Protein AF-A0A932LGJ2-F1 (afdb_monomer_lite)

Radius of gyration: 26.8 Å; chains: 1; bounding box: 53×52×98 Å

pLDDT: mean 80.76, std 17.61, range [35.34, 97.19]

Structure (mmCIF, N/CA/C/O backbone):
data_AF-A0A932LGJ2-F1
#
_entry.id   AF-A0A932LGJ2-F1
#
loop_
_atom_site.group_PDB
_atom_site.id
_atom_site.type_symbol
_atom_site.label_atom_id
_atom_site.label_alt_id
_atom_site.label_comp_id
_atom_site.label_asym_id
_atom_site.label_entity_id
_atom_site.label_seq_id
_atom_site.pdbx_PDB_ins_code
_atom_site.Cartn_x
_atom_site.Cartn_y
_atom_site.Cartn_z
_atom_site.occupancy
_atom_site.B_iso_or_equiv
_atom_site.auth_seq_id
_atom_site.auth_comp_id
_atom_site.auth_asym_id
_atom_site.auth_atom_id
_atom_site.pdbx_PDB_model_num
ATOM 1 N N . MET A 1 1 ? 28.926 -18.198 51.486 1.00 45.59 1 MET A N 1
ATOM 2 C CA . MET A 1 1 ? 27.895 -19.247 51.284 1.00 45.59 1 MET A CA 1
ATOM 3 C C . MET A 1 1 ? 26.501 -18.627 51.402 1.00 45.59 1 MET A C 1
ATOM 5 O O . MET A 1 1 ? 25.913 -18.631 52.477 1.00 45.59 1 MET A O 1
ATOM 9 N N . GLY A 1 2 ? 25.990 -18.012 50.330 1.00 57.12 2 GLY A N 1
ATOM 10 C CA . GLY A 1 2 ? 24.674 -17.362 50.348 1.00 57.12 2 GLY A CA 1
ATOM 11 C C . GLY A 1 2 ? 23.549 -18.393 50.266 1.00 57.12 2 GLY A C 1
ATOM 12 O O . GLY A 1 2 ? 23.437 -19.104 49.267 1.00 57.12 2 GLY A O 1
ATOM 13 N N . ARG A 1 3 ? 22.725 -18.498 51.314 1.00 54.62 3 ARG A N 1
ATOM 14 C CA . ARG A 1 3 ? 21.550 -19.381 51.338 1.00 54.62 3 ARG A CA 1
ATOM 15 C C . ARG A 1 3 ? 20.561 -18.923 50.263 1.00 54.62 3 ARG A C 1
ATOM 17 O O . ARG A 1 3 ? 19.918 -17.888 50.410 1.00 54.62 3 ARG A O 1
ATOM 24 N N . LYS A 1 4 ? 20.433 -19.698 49.181 1.00 64.50 4 LYS A N 1
ATOM 25 C CA . LYS A 1 4 ? 19.377 -19.514 48.178 1.00 64.50 4 LYS A CA 1
ATOM 26 C C . LYS A 1 4 ? 18.032 -19.758 48.862 1.00 64.50 4 LYS A C 1
ATOM 28 O O . LYS A 1 4 ? 17.659 -20.901 49.113 1.00 64.50 4 LYS A O 1
ATOM 33 N N . SER A 1 5 ? 17.341 -18.671 49.195 1.00 63.19 5 SER A N 1
ATOM 34 C CA . SER A 1 5 ? 15.968 -18.687 49.691 1.00 63.19 5 SER A CA 1
ATOM 35 C C . SER A 1 5 ? 15.092 -19.424 48.678 1.00 63.19 5 SER A C 1
ATOM 37 O O . SER A 1 5 ? 14.834 -18.933 47.576 1.00 63.19 5 SER A O 1
ATOM 39 N N . ARG A 1 6 ? 14.690 -20.652 49.023 1.00 80.38 6 ARG A N 1
ATOM 40 C CA . ARG A 1 6 ? 13.674 -21.398 48.283 1.00 80.38 6 ARG A CA 1
ATOM 41 C C . ARG A 1 6 ? 12.348 -20.696 48.534 1.00 80.38 6 ARG A C 1
ATOM 43 O O . ARG A 1 6 ? 11.688 -20.945 49.537 1.00 80.38 6 ARG A O 1
ATOM 50 N N . LEU A 1 7 ? 11.992 -19.797 47.623 1.00 78.75 7 LEU A N 1
ATOM 51 C CA . LEU A 1 7 ? 10.662 -19.207 47.587 1.00 78.75 7 LEU A CA 1
ATOM 52 C C . LEU A 1 7 ? 9.630 -20.338 47.534 1.00 78.75 7 LEU A C 1
ATOM 54 O O . LEU A 1 7 ? 9.739 -21.262 46.723 1.00 78.75 7 LEU A O 1
ATOM 58 N N . SER A 1 8 ? 8.632 -20.256 48.408 1.00 84.12 8 SER A N 1
ATOM 59 C CA . SER A 1 8 ? 7.489 -21.168 48.400 1.00 84.12 8 SER A CA 1
ATOM 60 C C . SER A 1 8 ? 6.780 -21.108 47.039 1.00 84.12 8 SER A C 1
ATOM 62 O O . SER A 1 8 ? 6.760 -20.059 46.385 1.00 84.12 8 SER A O 1
ATOM 64 N N . LYS A 1 9 ? 6.155 -22.217 46.613 1.00 89.00 9 LYS A N 1
ATOM 65 C CA . LYS A 1 9 ? 5.354 -22.280 45.373 1.00 89.00 9 LYS A CA 1
ATOM 66 C C . LYS A 1 9 ? 4.344 -21.128 45.282 1.00 89.00 9 LYS A C 1
ATOM 68 O O . LYS A 1 9 ? 4.155 -20.564 44.206 1.00 89.00 9 LYS A O 1
ATOM 73 N N . ASP A 1 10 ? 3.771 -20.721 46.411 1.00 90.19 10 ASP A N 1
ATOM 74 C CA . ASP A 1 10 ? 2.824 -19.607 46.479 1.00 90.19 10 ASP A CA 1
ATOM 75 C C . ASP A 1 10 ? 3.476 -18.238 46.255 1.00 90.19 10 ASP A C 1
ATOM 77 O O . ASP A 1 10 ? 2.898 -17.363 45.607 1.00 90.19 10 ASP A O 1
ATOM 81 N N . GLN A 1 11 ? 4.710 -18.047 46.726 1.00 91.69 11 GLN A N 1
ATOM 82 C CA . GLN A 1 11 ? 5.465 -16.820 46.469 1.00 91.69 11 GLN A CA 1
ATOM 83 C C . GLN A 1 11 ? 5.841 -16.715 44.989 1.00 91.69 11 GLN A C 1
ATOM 85 O O . GLN A 1 11 ? 5.692 -15.646 44.401 1.00 91.69 11 GLN A O 1
ATOM 90 N N . LEU A 1 12 ? 6.233 -17.826 44.356 1.00 91.12 12 LEU A N 1
ATOM 91 C CA . LEU A 1 12 ? 6.474 -17.871 42.910 1.00 91.12 12 LEU A CA 1
ATOM 92 C C . LEU A 1 12 ? 5.198 -17.564 42.113 1.00 91.12 12 LEU A C 1
ATOM 94 O O . LEU A 1 12 ? 5.246 -16.792 41.153 1.00 91.12 12 LEU A O 1
ATOM 98 N N . ARG A 1 13 ? 4.044 -18.094 42.541 1.00 88.75 13 ARG A N 1
ATOM 99 C CA . ARG A 1 13 ? 2.743 -17.800 41.921 1.00 88.75 13 ARG A CA 1
ATOM 100 C C . ARG A 1 13 ? 2.379 -16.318 42.043 1.00 88.75 13 ARG A C 1
ATOM 102 O O . ARG A 1 13 ? 1.987 -15.714 41.046 1.00 88.75 13 ARG A O 1
ATOM 109 N N . LYS A 1 14 ? 2.589 -15.706 43.215 1.00 91.94 14 LYS A N 1
ATOM 110 C CA . LYS A 1 14 ? 2.376 -14.263 43.432 1.00 91.94 14 LYS A CA 1
ATOM 111 C C . LYS A 1 14 ? 3.332 -13.396 42.610 1.00 91.94 14 LYS A C 1
ATOM 113 O O . LYS A 1 14 ? 2.898 -12.392 42.054 1.00 91.94 14 LYS A O 1
ATOM 118 N N . VAL A 1 15 ? 4.607 -13.773 42.479 1.00 92.62 15 VAL A N 1
ATOM 119 C CA . VAL A 1 15 ? 5.574 -13.055 41.625 1.00 92.62 15 VAL A CA 1
ATOM 120 C C . VAL A 1 15 ? 5.168 -13.139 40.153 1.00 92.62 15 VAL A C 1
ATOM 122 O O . VAL A 1 15 ? 5.183 -12.120 39.463 1.00 92.62 15 VAL A O 1
ATOM 125 N N . LYS A 1 16 ? 4.737 -14.315 39.678 1.00 92.81 16 LYS A N 1
ATOM 126 C CA . LYS A 1 16 ? 4.220 -14.484 38.313 1.00 92.81 16 LYS A CA 1
ATOM 127 C C . LYS A 1 16 ? 2.980 -13.619 38.076 1.00 92.81 16 LYS A C 1
ATOM 129 O O . LYS A 1 16 ? 2.966 -12.862 37.112 1.00 92.81 16 LYS A O 1
ATOM 134 N N . GLN A 1 17 ? 2.003 -13.649 38.986 1.00 89.00 17 GLN A N 1
ATOM 135 C CA . GLN A 1 17 ? 0.799 -12.814 38.895 1.00 89.00 17 GLN A CA 1
ATOM 136 C C . GLN A 1 17 ? 1.121 -11.317 38.913 1.00 89.00 17 GLN A C 1
ATOM 138 O O . GLN A 1 17 ? 0.580 -10.578 38.100 1.00 89.00 17 GLN A O 1
ATOM 143 N N . ARG A 1 18 ? 2.037 -10.852 39.774 1.00 86.75 18 ARG A N 1
ATOM 144 C CA . ARG A 1 18 ? 2.481 -9.446 39.772 1.00 86.75 18 ARG A CA 1
ATOM 145 C C . ARG A 1 18 ? 3.191 -9.072 38.476 1.00 86.75 18 ARG A C 1
ATOM 147 O O . ARG A 1 18 ? 2.958 -7.987 37.960 1.00 86.75 18 ARG A O 1
ATOM 154 N N . ARG A 1 19 ? 4.023 -9.959 37.922 1.00 85.12 19 ARG A N 1
ATOM 155 C CA . ARG A 1 19 ? 4.705 -9.735 36.637 1.00 85.12 19 ARG A CA 1
ATOM 156 C C . ARG A 1 19 ? 3.714 -9.695 35.471 1.00 85.12 19 ARG A C 1
ATOM 158 O O . ARG A 1 19 ? 3.882 -8.886 34.566 1.00 85.12 19 ARG A O 1
ATOM 165 N N . GLU A 1 20 ? 2.679 -10.531 35.497 1.00 79.56 20 GLU A N 1
ATOM 166 C CA . GLU A 1 20 ? 1.588 -10.520 34.514 1.00 79.56 20 GLU A CA 1
ATOM 167 C C . GLU A 1 20 ? 0.698 -9.279 34.653 1.00 79.56 20 GLU A C 1
ATOM 169 O O . GLU A 1 20 ? 0.376 -8.657 33.645 1.00 79.56 20 GLU A O 1
ATOM 174 N N . LEU A 1 21 ? 0.364 -8.862 35.876 1.00 75.75 21 LEU A N 1
ATOM 175 C CA . LEU A 1 21 ? -0.385 -7.631 36.147 1.00 75.75 21 LEU A CA 1
ATOM 176 C C . LEU A 1 21 ? 0.408 -6.378 35.760 1.00 75.75 21 LEU A C 1
ATOM 178 O O . LEU A 1 21 ? -0.151 -5.491 35.128 1.00 75.75 21 LEU A O 1
ATOM 182 N N . ALA A 1 22 ? 1.714 -6.329 36.035 1.00 77.94 22 ALA A N 1
ATOM 183 C CA . ALA A 1 22 ? 2.588 -5.243 35.586 1.00 77.94 22 ALA A CA 1
ATOM 184 C C . ALA A 1 22 ? 2.708 -5.188 34.051 1.00 77.94 22 ALA A C 1
ATOM 186 O O . ALA A 1 22 ? 2.799 -4.108 33.475 1.00 77.94 22 ALA A O 1
ATOM 187 N N . ARG A 1 23 ? 2.657 -6.345 33.374 1.00 70.94 23 ARG A N 1
ATOM 188 C CA . ARG A 1 23 ? 2.573 -6.421 31.905 1.00 70.94 23 ARG A CA 1
ATOM 189 C C . ARG A 1 23 ? 1.191 -6.030 31.368 1.00 70.94 23 ARG A C 1
ATOM 191 O O . ARG A 1 23 ? 1.114 -5.499 30.265 1.00 70.94 23 ARG A O 1
ATOM 198 N N . ARG A 1 24 ? 0.112 -6.278 32.119 1.00 57.28 24 ARG A N 1
ATOM 199 C CA . ARG A 1 24 ? -1.265 -5.907 31.746 1.00 57.28 24 ARG A CA 1
ATOM 200 C C . ARG A 1 24 ? -1.566 -4.425 31.979 1.00 57.28 24 ARG A C 1
ATOM 202 O O . ARG A 1 24 ? -2.213 -3.826 31.135 1.00 57.28 24 ARG A O 1
ATOM 209 N N . GLY A 1 25 ? -1.054 -3.819 33.051 1.00 51.09 25 GLY A N 1
ATOM 210 C CA . GLY A 1 25 ? -1.351 -2.433 33.439 1.00 51.09 25 GLY A CA 1
ATOM 211 C C . GLY A 1 25 ? -0.841 -1.347 32.483 1.00 51.09 25 GLY A C 1
ATOM 212 O O . GLY A 1 25 ? -1.255 -0.204 32.609 1.00 51.09 25 GLY A O 1
ATOM 213 N N . LYS A 1 26 ? 0.023 -1.688 31.515 1.00 54.12 26 LYS A N 1
ATOM 214 C CA . LYS A 1 26 ? 0.477 -0.777 30.444 1.00 54.12 26 LYS A CA 1
ATOM 215 C C . LYS A 1 26 ? -0.159 -1.038 29.077 1.00 54.12 26 LYS A C 1
ATOM 217 O O . LYS A 1 26 ? 0.147 -0.330 28.127 1.00 54.12 26 LYS A O 1
ATOM 222 N N . ARG A 1 27 ? -1.021 -2.048 28.946 1.00 49.06 27 ARG A N 1
ATOM 223 C CA . ARG A 1 27 ? -1.804 -2.257 27.727 1.00 49.06 27 ARG A CA 1
ATOM 224 C C . ARG A 1 27 ? -3.191 -1.701 27.991 1.00 49.06 27 ARG A C 1
ATOM 226 O O . ARG A 1 27 ? -4.058 -2.432 28.466 1.00 49.06 27 ARG A O 1
ATOM 233 N N . GLU A 1 28 ? -3.384 -0.413 27.702 1.00 46.53 28 GLU A N 1
ATOM 234 C CA . GLU A 1 28 ? -4.732 0.111 27.477 1.00 46.53 28 GLU A CA 1
ATOM 235 C C . GLU A 1 28 ? -5.473 -0.894 26.601 1.00 46.53 28 GLU A C 1
ATOM 237 O O . GLU A 1 28 ? -4.918 -1.403 25.620 1.00 46.53 28 GLU A O 1
ATOM 242 N N . SER A 1 29 ? -6.679 -1.278 27.018 1.00 42.59 29 SER A N 1
ATOM 243 C CA . SER A 1 29 ? -7.407 -2.336 26.340 1.00 42.59 29 SER A CA 1
ATOM 244 C C . SER A 1 29 ? -7.659 -1.885 24.899 1.00 42.59 29 SER A C 1
ATOM 246 O O . SER A 1 29 ? -8.534 -1.063 24.622 1.00 42.59 29 SER A O 1
ATOM 248 N N . LEU A 1 30 ? -6.866 -2.414 23.971 1.00 52.19 30 LEU A N 1
ATOM 249 C CA . LEU A 1 30 ? -7.116 -2.378 22.540 1.00 52.19 30 LEU A CA 1
ATOM 250 C C . LEU A 1 30 ? -8.313 -3.297 22.285 1.00 52.19 30 LEU A C 1
ATOM 252 O O . LEU A 1 30 ? -8.167 -4.368 21.702 1.00 52.19 30 LEU A O 1
ATOM 256 N N . ALA A 1 31 ? -9.499 -2.897 22.748 1.00 47.91 31 ALA A N 1
ATOM 257 C CA . ALA A 1 31 ? -10.755 -3.645 22.655 1.00 47.91 31 ALA A CA 1
ATOM 258 C C . ALA A 1 31 ? -11.179 -3.963 21.203 1.00 47.91 31 ALA A C 1
ATOM 260 O O . ALA A 1 31 ? -12.196 -4.602 20.973 1.00 47.91 31 ALA A O 1
ATOM 261 N N . TYR A 1 32 ? -10.367 -3.562 20.222 1.00 54.16 32 TYR A N 1
ATOM 262 C CA . TYR A 1 32 ? -10.582 -3.730 18.794 1.00 54.16 32 TYR A CA 1
ATOM 263 C C . TYR A 1 32 ? -9.448 -4.506 18.097 1.00 54.16 32 TYR A C 1
ATOM 265 O O . TYR A 1 32 ? -9.242 -4.337 16.902 1.00 54.16 32 TYR A O 1
ATOM 273 N N . ARG A 1 33 ? -8.723 -5.396 18.798 1.00 55.66 33 ARG A N 1
ATOM 274 C CA . ARG A 1 33 ? -7.889 -6.439 18.151 1.00 55.66 33 ARG A CA 1
ATOM 275 C C . ARG A 1 33 ? -8.741 -7.611 17.647 1.00 55.66 33 ARG A C 1
ATOM 277 O O . ARG A 1 33 ? -8.513 -8.761 18.013 1.00 55.66 33 ARG A O 1
ATOM 284 N N . GLY A 1 34 ? -9.778 -7.311 16.876 1.00 58.44 34 GLY A N 1
ATOM 285 C CA . GLY A 1 34 ? -10.705 -8.309 16.358 1.00 58.44 34 GLY A CA 1
ATOM 286 C C . GLY A 1 34 ? -10.525 -8.512 14.861 1.00 58.44 34 GLY A C 1
ATOM 287 O O . GLY A 1 34 ? -10.320 -7.550 14.128 1.00 58.44 34 GLY A O 1
ATOM 288 N N . ASN A 1 35 ? -10.738 -9.744 14.393 1.00 78.69 35 ASN A N 1
ATOM 289 C CA . ASN A 1 35 ? -10.912 -10.069 12.970 1.00 78.69 35 ASN A CA 1
ATOM 290 C C . ASN A 1 35 ? -12.052 -9.273 12.293 1.00 78.69 35 ASN A C 1
ATOM 292 O O . ASN A 1 35 ? -12.216 -9.381 11.084 1.00 78.69 35 ASN A O 1
ATOM 296 N N . LYS A 1 36 ? -12.825 -8.465 13.042 1.00 89.25 36 LYS A N 1
ATOM 297 C CA . LYS A 1 36 ? -13.882 -7.581 12.528 1.00 89.25 36 LYS A CA 1
ATOM 298 C C . LYS A 1 36 ? -13.409 -6.755 11.331 1.00 89.25 36 LYS A C 1
ATOM 300 O O . LYS A 1 36 ? -14.135 -6.661 10.356 1.00 89.25 36 LYS A O 1
ATOM 305 N N . TYR A 1 37 ? -12.208 -6.189 11.403 1.00 91.19 37 TYR A N 1
ATOM 306 C CA . TYR A 1 37 ? -11.687 -5.309 10.354 1.00 91.19 37 TYR A CA 1
ATOM 307 C C . TYR A 1 37 ? -10.869 -6.049 9.290 1.00 91.19 37 TYR A C 1
ATOM 309 O O . TYR A 1 37 ? -10.370 -5.425 8.369 1.00 91.19 37 TYR A O 1
ATOM 317 N N . ARG A 1 38 ? -10.757 -7.381 9.380 1.00 90.44 38 ARG A N 1
ATOM 318 C CA . ARG A 1 38 ? -10.138 -8.243 8.356 1.00 90.44 38 ARG A CA 1
ATOM 319 C C . ARG A 1 38 ? -11.176 -8.818 7.385 1.00 90.44 38 ARG A C 1
ATOM 321 O O . ARG A 1 38 ? -11.020 -9.936 6.909 1.00 90.44 38 ARG A O 1
ATOM 328 N N . ARG A 1 39 ? -12.275 -8.095 7.178 1.00 91.06 39 ARG A N 1
ATOM 329 C CA . ARG A 1 39 ? -13.348 -8.459 6.248 1.00 91.06 39 ARG A CA 1
ATOM 330 C C . ARG A 1 39 ? -13.086 -7.840 4.887 1.00 91.06 39 ARG A C 1
ATOM 332 O O . ARG A 1 39 ? -12.496 -6.763 4.828 1.00 91.06 39 ARG A O 1
ATOM 339 N N . ASP A 1 40 ? -13.609 -8.477 3.846 1.00 88.50 40 ASP A N 1
ATOM 340 C CA . ASP A 1 40 ? -13.437 -8.072 2.447 1.00 88.50 40 ASP A CA 1
ATOM 341 C C . ASP A 1 40 ? -13.800 -6.597 2.209 1.00 88.50 40 ASP A C 1
ATOM 343 O O . ASP A 1 40 ? -13.084 -5.899 1.500 1.00 88.50 40 ASP A O 1
ATOM 347 N N . GLU A 1 41 ? -14.822 -6.085 2.903 1.00 95.19 41 GLU A N 1
ATOM 348 C CA . GLU A 1 41 ? -15.257 -4.678 2.842 1.00 95.19 41 GLU A CA 1
ATOM 349 C C . GLU A 1 41 ? -14.157 -3.660 3.216 1.00 95.19 41 GLU A C 1
ATOM 351 O O . GLU A 1 41 ? -14.132 -2.544 2.703 1.00 95.19 41 GLU A O 1
ATOM 356 N N . TYR A 1 42 ? -13.219 -4.037 4.089 1.00 96.06 42 TYR A N 1
ATOM 357 C CA . TYR A 1 42 ? -12.148 -3.159 4.573 1.00 96.06 42 TYR A CA 1
ATOM 358 C C . TYR A 1 42 ? -10.782 -3.474 3.957 1.00 96.06 42 TYR A C 1
ATOM 360 O O . TYR A 1 42 ? -9.829 -2.720 4.170 1.00 96.06 42 TYR A O 1
ATOM 368 N N . VAL A 1 43 ? -10.670 -4.565 3.190 1.00 94.31 43 VAL A N 1
ATOM 369 C CA . VAL A 1 43 ? -9.416 -4.966 2.538 1.00 94.31 43 VAL A CA 1
ATOM 370 C C . VAL A 1 43 ? -8.856 -3.854 1.645 1.00 94.31 43 VAL A C 1
ATOM 372 O O . VAL A 1 43 ? -7.670 -3.565 1.805 1.00 94.31 43 VAL A O 1
ATOM 375 N N . PRO A 1 44 ? -9.643 -3.155 0.797 1.00 95.81 44 PRO A N 1
ATOM 376 C CA . PRO A 1 44 ? -9.112 -2.069 -0.032 1.00 95.81 44 PRO A CA 1
ATOM 377 C C . PRO A 1 44 ? -8.465 -0.945 0.787 1.00 95.81 44 PRO A C 1
ATOM 379 O O . PRO A 1 44 ? -7.425 -0.411 0.411 1.00 95.81 44 PRO A O 1
ATOM 382 N N . TRP A 1 45 ? -9.035 -0.626 1.950 1.00 97.19 45 TRP A N 1
ATOM 383 C CA . TRP A 1 45 ? -8.567 0.448 2.830 1.00 97.19 45 TRP A CA 1
ATOM 384 C C . TRP A 1 45 ? -7.289 0.080 3.580 1.00 97.19 45 TRP A C 1
ATOM 386 O O . TRP A 1 45 ? -6.373 0.903 3.676 1.00 97.19 45 TRP A O 1
ATOM 396 N N . ILE A 1 46 ? -7.215 -1.160 4.078 1.00 96.44 46 ILE A N 1
ATOM 397 C CA . ILE A 1 46 ? -5.989 -1.722 4.659 1.00 96.44 46 ILE A CA 1
ATOM 398 C C . ILE A 1 46 ? -4.895 -1.735 3.597 1.00 96.44 46 ILE A C 1
ATOM 400 O O . ILE A 1 46 ? -3.820 -1.182 3.817 1.00 96.44 46 ILE A O 1
ATOM 404 N N . PHE A 1 47 ? -5.199 -2.307 2.432 1.00 95.62 47 PHE A N 1
ATOM 405 C CA . PHE A 1 47 ? -4.255 -2.450 1.338 1.00 95.62 47 PHE A CA 1
ATOM 406 C C . PHE A 1 47 ? -3.738 -1.095 0.858 1.00 95.62 47 PHE A C 1
ATOM 408 O O . PHE A 1 47 ? -2.534 -0.936 0.696 1.00 95.62 47 PHE A O 1
ATOM 415 N N . ALA A 1 48 ? -4.600 -0.087 0.705 1.00 95.88 48 ALA A N 1
ATOM 416 C CA . ALA A 1 48 ? -4.177 1.263 0.349 1.00 95.88 48 ALA A CA 1
ATOM 417 C C . ALA A 1 48 ? -3.195 1.848 1.379 1.00 95.88 48 ALA A C 1
ATOM 419 O O . ALA A 1 48 ? -2.128 2.327 0.999 1.00 95.88 48 ALA A O 1
ATOM 420 N N . ALA A 1 49 ? -3.505 1.764 2.676 1.00 97.19 49 ALA A N 1
ATOM 421 C CA . ALA A 1 49 ? -2.614 2.273 3.719 1.00 97.19 49 ALA A CA 1
ATOM 422 C C . ALA A 1 49 ? -1.259 1.547 3.721 1.00 97.19 49 ALA A C 1
ATOM 424 O O . ALA A 1 49 ? -0.211 2.187 3.757 1.00 97.19 49 ALA A O 1
ATOM 425 N N . GLU A 1 50 ? -1.270 0.219 3.630 1.00 97.00 50 GLU A N 1
ATOM 426 C CA . GLU A 1 50 ? -0.057 -0.597 3.578 1.00 97.00 50 GLU A CA 1
ATOM 427 C C . GLU A 1 50 ? 0.774 -0.324 2.310 1.00 97.00 50 GLU A C 1
ATOM 429 O O . GLU A 1 50 ? 1.992 -0.158 2.379 1.00 97.00 50 GLU A O 1
ATOM 434 N N . THR A 1 51 ? 0.123 -0.167 1.158 1.00 95.25 51 THR A N 1
ATOM 435 C CA . THR A 1 51 ? 0.790 0.200 -0.100 1.00 95.25 51 THR A CA 1
ATOM 436 C C . THR A 1 51 ? 1.488 1.555 0.038 1.00 95.25 51 THR A C 1
ATOM 438 O O . THR A 1 51 ? 2.648 1.684 -0.350 1.00 95.25 51 THR A O 1
ATOM 441 N N . GLN A 1 52 ? 0.839 2.533 0.680 1.00 95.25 52 GLN A N 1
ATOM 442 C CA . GLN A 1 52 ? 1.425 3.852 0.923 1.00 95.25 52 GLN A CA 1
ATOM 443 C C . GLN A 1 52 ? 2.613 3.817 1.894 1.00 95.25 52 GLN A C 1
ATOM 445 O O . GLN A 1 52 ? 3.605 4.516 1.682 1.00 95.25 52 GLN A O 1
ATOM 450 N N . VAL A 1 53 ? 2.533 3.003 2.952 1.00 95.94 53 VAL A N 1
ATOM 451 C CA . VAL A 1 53 ? 3.649 2.783 3.888 1.00 95.94 53 VAL A CA 1
ATOM 452 C C . VAL A 1 53 ? 4.863 2.225 3.144 1.00 95.94 53 VAL A C 1
ATOM 454 O O . VAL A 1 53 ? 5.987 2.687 3.353 1.00 95.94 53 VAL A O 1
ATOM 457 N N . ASN A 1 54 ? 4.644 1.251 2.259 1.00 95.31 54 ASN A N 1
ATOM 458 C CA . ASN A 1 54 ? 5.713 0.640 1.480 1.00 95.31 54 ASN A CA 1
ATOM 459 C C . ASN A 1 54 ? 6.333 1.619 0.469 1.00 95.31 54 ASN A C 1
ATOM 461 O O . ASN A 1 54 ? 7.557 1.733 0.410 1.00 95.31 54 ASN A O 1
ATOM 465 N N . GLU A 1 55 ? 5.510 2.364 -0.275 1.00 92.25 55 GLU A N 1
ATOM 466 C CA . GLU A 1 55 ? 5.973 3.415 -1.194 1.00 92.25 55 GLU A CA 1
ATOM 467 C C . GLU A 1 55 ? 6.852 4.434 -0.472 1.00 92.25 55 GLU A C 1
ATOM 469 O O . GLU A 1 55 ? 7.983 4.684 -0.888 1.00 92.25 55 GLU A O 1
ATOM 474 N N . LEU A 1 56 ? 6.387 4.955 0.667 1.00 92.12 56 LEU A N 1
ATOM 475 C CA . LEU A 1 56 ? 7.146 5.939 1.430 1.00 92.12 56 LEU A CA 1
ATOM 476 C C . LEU A 1 56 ? 8.448 5.356 1.992 1.00 92.12 56 LEU A C 1
ATOM 478 O O . LEU A 1 56 ? 9.483 6.026 2.005 1.00 92.12 56 LEU A O 1
ATOM 482 N N . SER A 1 57 ? 8.442 4.089 2.419 1.00 93.31 57 SER A N 1
ATOM 483 C CA . SER A 1 57 ? 9.677 3.416 2.820 1.00 93.31 57 SER A CA 1
ATOM 484 C C . SER A 1 57 ? 10.680 3.321 1.671 1.00 93.31 57 SER A C 1
ATOM 486 O O . SER A 1 57 ? 11.877 3.323 1.947 1.00 93.31 57 SER A O 1
ATOM 488 N N . ARG A 1 58 ? 10.241 3.185 0.418 1.00 90.25 58 ARG A N 1
ATOM 489 C CA . ARG A 1 58 ? 11.145 3.119 -0.739 1.00 90.25 58 ARG A CA 1
ATOM 490 C C . ARG A 1 58 ? 11.649 4.503 -1.126 1.00 90.25 58 ARG A C 1
ATOM 492 O O . ARG A 1 58 ? 12.855 4.664 -1.261 1.00 90.25 58 ARG A O 1
ATOM 499 N N . LEU A 1 59 ? 10.754 5.489 -1.183 1.00 86.00 59 LEU A N 1
ATOM 500 C CA . LEU A 1 59 ? 11.088 6.891 -1.459 1.00 86.00 59 LEU A CA 1
ATOM 501 C C . LEU A 1 59 ? 12.102 7.456 -0.457 1.00 86.00 59 LEU A C 1
ATOM 503 O O . LEU A 1 59 ? 12.984 8.221 -0.815 1.00 86.00 59 LEU A O 1
ATOM 507 N N . THR A 1 60 ? 12.028 7.036 0.806 1.00 88.06 60 THR A N 1
ATOM 508 C CA . THR A 1 60 ? 12.996 7.429 1.846 1.00 88.06 60 THR A CA 1
ATOM 509 C C . THR A 1 60 ? 14.277 6.588 1.843 1.00 88.06 60 THR A C 1
ATOM 511 O O . THR A 1 60 ? 14.985 6.553 2.850 1.00 88.06 60 THR A O 1
ATOM 514 N N . GLY A 1 61 ? 14.569 5.844 0.771 1.00 89.19 61 GLY A N 1
ATOM 515 C CA . GLY A 1 61 ? 15.762 4.998 0.678 1.00 89.19 61 GLY A CA 1
ATOM 516 C C . GLY A 1 61 ? 15.832 3.941 1.784 1.00 89.19 61 GLY A C 1
ATOM 517 O O . GLY A 1 61 ? 16.901 3.673 2.327 1.00 89.19 61 GLY A O 1
ATOM 518 N N . ARG A 1 62 ? 14.684 3.380 2.190 1.00 92.12 62 ARG A N 1
ATOM 519 C CA . ARG A 1 62 ? 14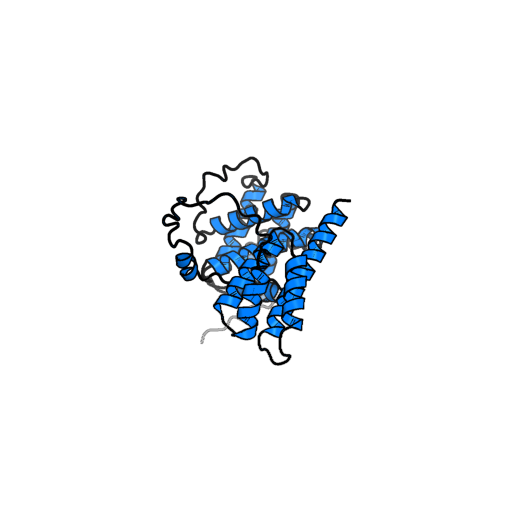.561 2.431 3.313 1.00 92.12 62 ARG A CA 1
ATOM 520 C C . ARG A 1 62 ? 15.068 2.997 4.652 1.00 92.12 62 ARG A C 1
ATOM 522 O O . ARG A 1 62 ? 15.566 2.251 5.498 1.00 92.12 62 ARG A O 1
ATOM 529 N N . ARG A 1 63 ? 14.870 4.296 4.903 1.00 92.19 63 ARG A N 1
ATOM 530 C CA . ARG A 1 63 ? 15.133 4.922 6.216 1.00 92.19 63 ARG A CA 1
ATOM 531 C C . ARG A 1 63 ? 13.941 4.874 7.177 1.00 92.19 63 ARG A C 1
ATOM 533 O O . ARG A 1 63 ? 14.138 4.935 8.385 1.00 92.19 63 ARG A O 1
ATOM 540 N N . LEU A 1 64 ? 12.717 4.711 6.670 1.00 93.31 64 LEU A N 1
ATOM 541 C CA . LEU A 1 64 ? 11.507 4.605 7.497 1.00 93.31 64 LEU A CA 1
ATOM 542 C C . LEU A 1 64 ? 11.556 3.363 8.405 1.00 93.31 64 LEU A C 1
ATOM 544 O O . LEU A 1 64 ? 11.699 2.266 7.889 1.00 93.31 64 LEU A O 1
ATOM 548 N N . THR A 1 65 ? 11.415 3.478 9.726 1.00 95.38 65 THR A N 1
ATOM 549 C CA . THR A 1 65 ? 11.434 2.305 10.634 1.00 95.38 65 THR A CA 1
ATOM 550 C C . THR A 1 65 ? 10.029 1.845 11.034 1.00 95.38 65 THR A C 1
ATOM 552 O O . THR A 1 65 ? 9.070 2.618 10.971 1.00 95.38 65 THR A O 1
ATOM 555 N N . ASP A 1 66 ? 9.900 0.615 11.547 1.00 95.62 66 ASP A N 1
ATOM 556 C CA . ASP A 1 66 ? 8.648 0.111 12.133 1.00 95.62 66 ASP A CA 1
ATOM 557 C C . ASP A 1 66 ? 8.169 1.016 13.287 1.00 95.62 66 ASP A C 1
ATOM 559 O O . ASP A 1 66 ? 6.970 1.148 13.524 1.00 95.62 66 ASP A O 1
ATOM 563 N N . ALA A 1 67 ? 9.093 1.659 14.015 1.00 93.62 67 ALA A N 1
ATOM 564 C CA . ALA A 1 67 ? 8.750 2.607 15.072 1.00 93.62 67 ALA A CA 1
ATOM 565 C C . ALA A 1 67 ? 8.122 3.890 14.504 1.00 93.62 67 ALA A C 1
ATOM 567 O O . ALA A 1 67 ? 7.103 4.337 15.026 1.00 93.62 67 ALA A O 1
ATOM 568 N N . ASN A 1 68 ? 8.6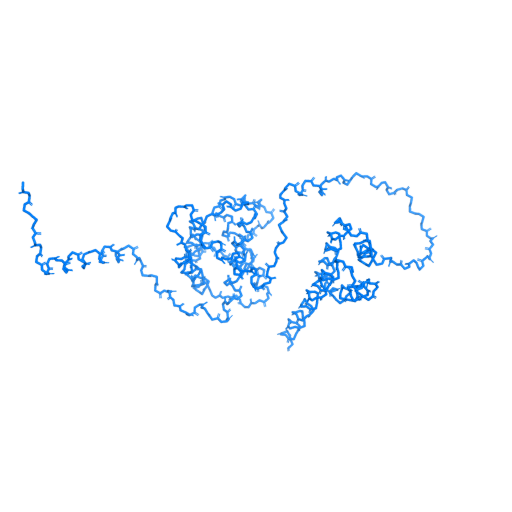73 4.440 13.414 1.00 93.88 68 ASN A N 1
ATOM 569 C CA . ASN A 1 68 ? 8.110 5.625 12.759 1.00 93.88 68 ASN A CA 1
ATOM 570 C C . ASN A 1 68 ? 6.703 5.352 12.225 1.00 93.88 68 ASN A C 1
ATOM 572 O O . ASN A 1 68 ? 5.797 6.156 12.448 1.00 93.88 68 ASN A O 1
ATOM 576 N N . VAL A 1 69 ? 6.508 4.204 11.566 1.00 95.31 69 VAL A N 1
ATOM 577 C CA . VAL A 1 69 ? 5.189 3.795 11.067 1.00 95.31 69 VAL A CA 1
ATOM 578 C C . VAL A 1 69 ? 4.208 3.682 12.229 1.00 95.31 69 VAL A C 1
ATOM 580 O O . VAL A 1 69 ? 3.150 4.301 12.187 1.00 95.31 69 VAL A O 1
ATOM 583 N N . ALA A 1 70 ? 4.575 2.978 13.306 1.00 95.06 70 ALA A N 1
ATOM 584 C CA . ALA A 1 70 ? 3.692 2.792 14.454 1.00 95.06 70 ALA A CA 1
ATOM 585 C C . ALA A 1 70 ? 3.278 4.129 15.088 1.00 95.06 70 ALA A C 1
ATOM 587 O O . ALA A 1 70 ? 2.087 4.360 15.283 1.00 95.06 70 ALA A O 1
ATOM 588 N N . SER A 1 71 ? 4.233 5.032 15.338 1.00 93.62 71 SER A N 1
ATOM 589 C CA . SER A 1 71 ? 3.944 6.356 15.901 1.00 93.62 71 SER A CA 1
ATOM 590 C C . SER A 1 71 ? 3.041 7.198 14.997 1.00 93.62 71 SER A C 1
ATOM 592 O O . SER A 1 71 ? 2.141 7.870 15.497 1.00 93.62 71 SER A O 1
ATOM 594 N N . SER A 1 72 ? 3.225 7.122 13.677 1.00 94.81 72 SER A N 1
ATOM 595 C CA . SER A 1 72 ? 2.382 7.840 12.711 1.00 94.81 72 SER A CA 1
ATOM 596 C C . SER A 1 72 ? 0.950 7.294 12.717 1.00 94.81 72 SER A C 1
ATOM 598 O O . SER A 1 72 ? -0.006 8.053 12.848 1.00 94.81 72 SER A O 1
ATOM 600 N N . LEU A 1 73 ? 0.780 5.965 12.685 1.00 95.94 73 LEU A N 1
ATOM 601 C CA . LEU A 1 73 ? -0.544 5.336 12.756 1.00 95.94 73 LEU A CA 1
ATOM 602 C C . LEU A 1 73 ? -1.247 5.612 14.097 1.00 95.94 73 LEU A C 1
ATOM 604 O O . LEU A 1 73 ? -2.460 5.823 14.131 1.00 95.94 73 LEU A O 1
ATOM 608 N N . GLU A 1 74 ? -0.509 5.639 15.210 1.00 95.56 74 GLU A N 1
ATOM 609 C CA . GLU A 1 74 ? -1.035 6.024 16.525 1.00 95.56 74 GLU A CA 1
ATOM 610 C C . GLU A 1 74 ? -1.503 7.485 16.545 1.00 95.56 74 GLU A C 1
ATOM 612 O O . GLU A 1 74 ? -2.608 7.769 17.023 1.00 95.56 74 GLU A O 1
ATOM 617 N N . ALA A 1 75 ? -0.713 8.402 15.977 1.00 94.06 75 ALA A N 1
ATOM 618 C CA . ALA A 1 75 ? -1.085 9.806 15.834 1.00 94.06 75 ALA A CA 1
ATOM 619 C C . ALA A 1 75 ? -2.347 9.969 14.970 1.00 94.06 75 ALA A C 1
ATOM 621 O O . ALA A 1 75 ? -3.278 10.669 15.379 1.00 94.06 75 ALA A O 1
ATOM 622 N N . MET A 1 76 ? -2.444 9.249 13.846 1.00 95.31 76 MET A N 1
ATOM 623 C CA . MET A 1 76 ? -3.649 9.216 13.010 1.00 95.31 76 MET A CA 1
ATOM 624 C C . MET A 1 76 ? -4.873 8.713 13.778 1.00 95.31 76 MET A C 1
ATOM 626 O O . MET A 1 76 ? -5.939 9.322 13.708 1.00 95.31 76 MET A O 1
ATOM 630 N N . ILE A 1 77 ? -4.743 7.627 14.549 1.00 95.50 77 ILE A N 1
ATOM 631 C CA . ILE A 1 77 ? -5.839 7.099 15.375 1.00 95.50 77 ILE A CA 1
ATOM 632 C C . ILE A 1 77 ? -6.317 8.153 16.378 1.00 95.50 77 ILE A C 1
ATOM 634 O O . ILE A 1 77 ? -7.525 8.336 16.550 1.00 95.50 77 ILE A O 1
ATOM 638 N N . LEU A 1 78 ? -5.391 8.838 17.054 1.00 95.31 78 LEU A N 1
ATOM 639 C CA . LEU A 1 78 ? -5.729 9.903 17.998 1.00 95.31 78 LEU A CA 1
ATOM 640 C C . LEU A 1 78 ? -6.409 11.080 17.291 1.00 95.31 78 LEU A C 1
ATOM 642 O O . LEU A 1 78 ? -7.413 11.582 17.798 1.00 95.31 78 LEU A O 1
ATOM 646 N N . GLY A 1 79 ? -5.910 11.480 16.121 1.00 94.50 79 GLY A N 1
ATOM 647 C CA . GLY A 1 79 ? -6.474 12.574 15.337 1.00 94.50 79 GLY A CA 1
ATOM 648 C C . GLY A 1 79 ? -7.878 12.272 14.812 1.00 94.50 79 GLY A C 1
ATOM 649 O O . GLY A 1 79 ? -8.789 13.087 14.967 1.00 94.50 79 GLY A O 1
ATOM 650 N N . LEU A 1 80 ? -8.100 11.063 14.290 1.00 94.75 80 LEU A N 1
ATOM 651 C CA . LEU A 1 80 ? -9.424 10.595 13.878 1.00 94.75 80 LEU A CA 1
ATOM 652 C C . LEU A 1 80 ? -10.390 10.588 15.064 1.00 94.75 80 LEU A C 1
ATOM 654 O O . LEU A 1 80 ? -11.480 11.140 14.967 1.00 94.75 80 LEU A O 1
ATOM 658 N N . ARG A 1 81 ? -9.983 10.044 16.216 1.00 94.69 81 ARG A N 1
ATOM 659 C CA . ARG A 1 81 ? -10.826 10.001 17.425 1.00 94.69 81 ARG A CA 1
ATOM 660 C C . ARG A 1 81 ? -11.212 11.380 17.948 1.00 94.69 81 ARG A C 1
ATOM 662 O O . ARG A 1 81 ? -12.332 11.552 18.415 1.00 94.69 81 ARG A O 1
ATOM 669 N N . ARG A 1 82 ? -10.294 12.346 17.881 1.00 95.38 82 ARG A N 1
ATOM 670 C CA . ARG A 1 82 ? -10.546 13.739 18.282 1.00 95.38 82 ARG A CA 1
ATOM 671 C C . ARG A 1 82 ? -11.344 14.520 17.237 1.00 95.38 82 ARG A C 1
ATOM 673 O O . ARG A 1 82 ? -11.819 15.604 17.545 1.00 95.38 82 ARG A O 1
ATOM 680 N N . GLY A 1 83 ? -11.480 13.990 16.021 1.00 93.00 83 GLY A N 1
ATOM 681 C CA . GLY A 1 83 ? -12.069 14.704 14.894 1.00 93.00 83 GLY A CA 1
ATOM 682 C C . GLY A 1 83 ? -11.177 15.813 14.334 1.00 93.00 83 GLY A C 1
ATOM 683 O O . GLY A 1 83 ? -11.681 16.648 13.597 1.00 93.00 83 GLY A O 1
ATOM 684 N N . THR A 1 84 ? -9.880 15.831 14.665 1.00 89.81 84 THR A N 1
ATOM 685 C CA . THR A 1 84 ? -8.922 16.805 14.110 1.00 89.81 84 THR A CA 1
ATOM 686 C C . THR A 1 84 ? -8.483 16.441 12.697 1.00 89.81 84 THR A C 1
ATOM 688 O O . THR A 1 84 ? -8.051 17.309 11.952 1.00 89.81 84 THR A O 1
ATOM 691 N N . ILE A 1 85 ? -8.580 15.162 12.324 1.00 88.38 85 ILE A N 1
ATOM 692 C CA . ILE A 1 85 ? -8.353 14.701 10.954 1.00 88.38 85 ILE A CA 1
ATOM 693 C C . ILE A 1 85 ? -9.710 14.615 10.256 1.00 88.38 85 ILE A C 1
ATOM 695 O O . ILE A 1 85 ? -10.539 13.766 10.602 1.00 88.38 85 ILE A O 1
ATOM 699 N N . SER A 1 86 ? -9.923 15.492 9.275 1.00 84.06 86 SER A N 1
ATOM 700 C CA . SER A 1 86 ? -11.071 15.429 8.373 1.00 84.06 86 SER A CA 1
ATOM 701 C C . SER A 1 86 ? -10.697 14.676 7.096 1.00 84.06 86 SER A C 1
ATOM 703 O O . SER A 1 86 ? -9.637 14.885 6.507 1.00 84.06 86 SER A O 1
ATOM 705 N N . LEU A 1 87 ? -11.584 13.775 6.680 1.00 80.81 87 LEU A N 1
ATOM 706 C CA . LEU A 1 87 ? -11.507 13.066 5.399 1.00 80.81 87 LEU A CA 1
ATOM 707 C C . LEU A 1 87 ? -12.446 13.664 4.353 1.00 80.81 87 LEU A C 1
ATOM 709 O O . LEU A 1 87 ? -12.605 13.082 3.285 1.00 80.81 87 LEU A O 1
ATOM 713 N N . SER A 1 88 ? -13.142 14.751 4.683 1.00 79.19 88 SER A N 1
ATOM 714 C CA . SER A 1 88 ? -14.000 15.446 3.729 1.00 79.19 88 SER A CA 1
ATOM 715 C C . SER A 1 88 ? -13.147 16.336 2.831 1.00 79.19 88 SER A C 1
ATOM 717 O O . SER A 1 88 ? -12.268 17.040 3.320 1.00 79.19 88 SER A O 1
ATOM 719 N N . GLU A 1 89 ? -13.434 16.292 1.533 1.00 62.47 89 GLU A N 1
ATOM 720 C CA . GLU A 1 89 ? -12.691 16.945 0.442 1.00 62.47 89 GLU A CA 1
ATOM 721 C C . GLU A 1 89 ? -12.661 18.481 0.529 1.00 62.47 89 GLU A C 1
ATOM 723 O O . GLU A 1 89 ? -11.878 19.118 -0.158 1.00 62.47 89 GLU A O 1
ATOM 728 N N . GLY A 1 90 ? -13.476 19.092 1.393 1.00 56.81 90 GLY A N 1
ATOM 729 C CA . GLY A 1 90 ? -13.701 20.540 1.381 1.00 56.81 90 GLY A CA 1
ATOM 730 C C . GLY A 1 90 ? -12.871 21.389 2.345 1.00 56.81 90 GLY A C 1
ATOM 731 O O . GLY A 1 90 ? -13.076 22.595 2.361 1.00 56.81 90 GLY A O 1
ATOM 732 N N . ASP A 1 91 ? -11.997 20.811 3.175 1.00 49.38 91 ASP A N 1
ATOM 733 C CA . ASP A 1 91 ? -11.441 21.542 4.334 1.00 49.38 91 ASP A CA 1
ATOM 734 C C . ASP A 1 91 ? -9.916 21.715 4.307 1.00 49.38 91 ASP A C 1
ATOM 736 O O . ASP A 1 91 ? -9.276 21.963 5.329 1.00 49.38 91 ASP A O 1
ATOM 740 N N . SER A 1 92 ? -9.270 21.542 3.155 1.00 50.81 92 SER A N 1
ATOM 741 C CA . SER A 1 92 ? -7.829 21.763 3.057 1.00 50.81 92 SER A CA 1
ATOM 742 C C . SER A 1 92 ? -7.465 22.369 1.719 1.00 50.81 92 SER A C 1
ATOM 744 O O . SER A 1 92 ? -7.623 21.746 0.681 1.00 50.81 92 SER A O 1
ATOM 746 N N . SER A 1 93 ? -6.952 23.591 1.807 1.00 51.31 93 SER A N 1
ATOM 747 C CA . SER A 1 93 ? -6.119 24.294 0.838 1.00 51.31 93 SER A CA 1
ATOM 748 C C . SER A 1 93 ? -4.962 23.407 0.343 1.00 51.31 93 SER A C 1
ATOM 750 O O . SER A 1 93 ? -3.817 23.579 0.773 1.00 51.31 93 SER A O 1
ATOM 752 N N . GLU A 1 94 ? -5.256 22.416 -0.503 1.00 51.41 94 GLU A N 1
ATOM 753 C CA . GLU A 1 94 ? -4.250 21.559 -1.145 1.00 51.41 94 GLU A CA 1
ATOM 754 C C . GLU A 1 94 ? -3.270 22.389 -1.989 1.00 51.41 94 GLU A C 1
ATOM 756 O O . GLU A 1 94 ? -2.117 21.996 -2.121 1.00 51.41 94 GLU A O 1
ATOM 761 N N . ASP A 1 95 ? -3.661 23.600 -2.393 1.00 52.25 95 ASP A N 1
ATOM 762 C CA . ASP A 1 95 ? -2.832 24.511 -3.188 1.00 52.25 95 ASP A CA 1
ATOM 763 C C . ASP A 1 95 ? -1.718 25.243 -2.409 1.00 52.25 95 ASP A C 1
ATOM 765 O O . ASP A 1 95 ? -0.911 25.931 -3.024 1.00 52.25 95 ASP A O 1
ATOM 769 N N . ALA A 1 96 ? -1.640 25.143 -1.071 1.00 53.38 96 ALA A N 1
ATOM 770 C CA . ALA A 1 96 ? -0.732 26.001 -0.285 1.00 53.38 96 ALA A CA 1
ATOM 771 C C . ALA A 1 96 ? 0.230 25.282 0.674 1.00 53.38 96 ALA A C 1
ATOM 773 O O . ALA A 1 96 ? 1.049 25.939 1.321 1.00 53.38 96 ALA A O 1
ATOM 774 N N . ARG A 1 97 ? 0.149 23.955 0.817 1.00 57.31 97 ARG A N 1
ATOM 775 C CA . ARG A 1 97 ? 1.130 23.209 1.618 1.00 57.31 97 ARG A CA 1
ATOM 776 C C . ARG A 1 97 ? 2.061 22.455 0.694 1.00 57.31 97 ARG A C 1
ATOM 778 O O . ARG A 1 97 ? 1.694 21.401 0.181 1.00 57.31 97 ARG A O 1
ATOM 785 N N . GLU A 1 98 ? 3.277 22.983 0.555 1.00 58.59 98 GLU A N 1
ATOM 786 C CA . GLU A 1 98 ? 4.401 22.207 0.042 1.00 58.59 98 GLU A CA 1
ATOM 787 C C . GLU A 1 98 ? 4.412 20.832 0.725 1.00 58.59 98 GLU A C 1
ATOM 789 O O . GLU A 1 98 ? 4.192 20.746 1.943 1.00 58.59 98 GLU A O 1
ATOM 794 N N . PRO A 1 99 ? 4.615 19.747 -0.038 1.00 58.41 99 PRO A N 1
ATOM 795 C CA . PRO A 1 99 ? 4.659 18.409 0.514 1.00 58.41 99 PRO A CA 1
ATOM 796 C C . PRO A 1 99 ? 5.769 18.352 1.562 1.00 58.41 99 PRO A C 1
ATOM 798 O O . PRO A 1 99 ? 6.954 18.328 1.236 1.00 58.41 99 PRO A O 1
ATOM 801 N N . SER A 1 100 ? 5.372 18.335 2.837 1.00 58.88 100 SER A N 1
ATOM 802 C CA . SER A 1 100 ? 6.273 18.143 3.967 1.00 58.88 100 SER A CA 1
ATOM 803 C C . SER A 1 100 ? 7.196 16.971 3.650 1.00 58.88 100 SER A C 1
ATOM 805 O O . SER A 1 100 ? 6.707 15.880 3.331 1.00 58.88 100 SER A O 1
ATOM 807 N N . LEU A 1 101 ? 8.513 17.193 3.717 1.00 59.56 101 LEU A N 1
ATOM 808 C CA . LEU A 1 101 ? 9.498 16.175 3.363 1.00 59.56 101 LEU A CA 1
ATOM 809 C C . LEU A 1 101 ? 9.162 14.834 4.044 1.00 59.56 101 LEU A C 1
ATOM 811 O O . LEU A 1 101 ? 8.828 14.811 5.234 1.00 59.56 101 LEU A O 1
ATOM 815 N N . PRO A 1 102 ? 9.317 13.698 3.339 1.00 55.94 102 PRO A N 1
ATOM 816 C CA . PRO A 1 102 ? 8.843 12.376 3.768 1.00 55.94 102 PRO A CA 1
ATOM 817 C C . PRO A 1 102 ? 9.570 11.801 4.999 1.00 55.94 102 PRO A C 1
ATOM 819 O O . PRO A 1 102 ? 9.399 10.636 5.346 1.00 55.94 102 PRO A O 1
ATOM 822 N N . HIS A 1 103 ? 10.433 12.593 5.637 1.00 56.12 103 HIS A N 1
ATOM 823 C CA . HIS A 1 103 ? 11.288 12.196 6.751 1.00 56.12 103 HIS A CA 1
ATOM 824 C C . HIS A 1 103 ? 10.632 12.448 8.118 1.00 56.12 103 HIS A C 1
ATOM 826 O O . HIS A 1 103 ? 11.109 11.921 9.124 1.00 56.12 103 HIS A O 1
ATOM 832 N N . SER A 1 104 ? 9.539 13.218 8.177 1.00 65.31 104 SER A N 1
ATOM 833 C CA . SER A 1 104 ? 8.737 13.367 9.392 1.00 65.31 104 SER A CA 1
ATOM 834 C C . SER A 1 104 ? 7.652 12.284 9.464 1.00 65.31 104 SER A C 1
ATOM 836 O O . SER A 1 104 ? 7.080 11.878 8.452 1.00 65.31 104 SER A O 1
ATOM 838 N N . SER A 1 105 ? 7.333 11.820 10.677 1.00 66.25 105 SER A N 1
ATOM 839 C CA . SER A 1 105 ? 6.172 10.948 10.948 1.00 66.25 105 SER A CA 1
ATOM 840 C C . SER A 1 105 ? 4.858 11.521 10.404 1.00 66.25 105 SER A C 1
ATOM 842 O O . SER A 1 105 ? 3.920 10.794 10.076 1.00 66.25 105 SER A O 1
ATOM 844 N N . ASP A 1 106 ? 4.805 12.842 10.284 1.00 75.69 106 ASP A N 1
ATOM 845 C CA . ASP A 1 106 ? 3.620 13.570 9.857 1.00 75.69 106 ASP A CA 1
ATOM 846 C C . ASP A 1 106 ? 3.371 13.363 8.355 1.00 75.69 106 ASP A C 1
ATOM 848 O O . ASP A 1 106 ? 2.231 13.141 7.945 1.00 75.69 106 ASP A O 1
ATOM 852 N N . GLY A 1 107 ? 4.438 13.269 7.551 1.00 86.81 107 GLY A N 1
ATOM 853 C CA . GLY A 1 107 ? 4.337 13.023 6.111 1.00 86.81 107 GLY A CA 1
ATOM 854 C C . GLY A 1 107 ? 3.683 11.681 5.757 1.00 86.81 107 GLY A C 1
ATOM 855 O O . GLY A 1 107 ? 2.943 11.596 4.775 1.00 86.81 107 GLY A O 1
ATOM 856 N N . LEU A 1 108 ? 3.883 10.637 6.575 1.00 92.56 108 LEU A N 1
ATOM 857 C CA . LEU A 1 108 ? 3.241 9.334 6.357 1.00 92.56 108 LEU A CA 1
ATOM 858 C C . LEU A 1 108 ? 1.726 9.399 6.565 1.00 92.56 108 LEU A C 1
ATOM 860 O O . LEU A 1 108 ? 0.970 8.812 5.789 1.00 92.56 108 LEU A O 1
ATOM 864 N N . SER A 1 109 ? 1.287 10.120 7.596 1.00 93.06 109 SER A N 1
ATOM 865 C CA . SER A 1 109 ? -0.134 10.276 7.904 1.00 93.06 109 SER A CA 1
ATOM 866 C C . SER A 1 109 ? -0.859 10.971 6.754 1.00 93.06 109 SER A C 1
ATOM 868 O O . SER A 1 109 ? -1.865 10.463 6.260 1.00 93.06 109 SER A O 1
ATOM 870 N N . ASP A 1 110 ? -0.293 12.076 6.269 1.00 90.31 110 ASP A N 1
ATOM 871 C CA . ASP A 1 110 ? -0.844 12.835 5.148 1.00 90.31 110 ASP A CA 1
ATOM 872 C C . ASP A 1 110 ? -0.864 12.019 3.853 1.00 90.31 110 ASP A C 1
ATOM 874 O O . ASP A 1 110 ? -1.851 12.049 3.116 1.00 90.31 110 ASP A O 1
ATOM 878 N N . ALA A 1 111 ? 0.188 11.238 3.588 1.00 91.94 111 ALA A N 1
ATOM 879 C CA . ALA A 1 111 ? 0.242 10.365 2.421 1.00 91.94 111 ALA A CA 1
ATOM 880 C C . ALA A 1 111 ? -0.865 9.297 2.450 1.00 91.94 111 ALA A C 1
ATOM 882 O O . ALA A 1 111 ? -1.547 9.094 1.443 1.00 91.94 111 ALA A O 1
ATOM 883 N N . ILE A 1 112 ? -1.089 8.645 3.601 1.00 95.25 112 ILE A N 1
ATOM 884 C CA . ILE A 1 112 ? -2.168 7.654 3.751 1.00 95.25 112 ILE A CA 1
ATOM 885 C C . ILE A 1 112 ? -3.531 8.325 3.558 1.00 95.25 112 ILE A C 1
ATOM 887 O O . ILE A 1 112 ? -4.370 7.793 2.832 1.00 95.25 112 ILE A O 1
ATOM 891 N N . LEU A 1 113 ? -3.750 9.500 4.160 1.00 93.62 113 LEU A N 1
ATOM 892 C CA . LEU A 1 113 ? -5.010 10.236 4.022 1.00 93.62 113 LEU A CA 1
ATOM 893 C C . LEU A 1 113 ? -5.285 10.628 2.570 1.00 93.62 113 LEU A C 1
ATOM 895 O O . LEU A 1 113 ? -6.396 10.398 2.099 1.00 93.62 113 LEU A O 1
ATOM 899 N N . ARG A 1 114 ? -4.291 11.156 1.842 1.00 91.38 114 ARG A N 1
ATOM 900 C CA . ARG A 1 114 ? -4.427 11.478 0.411 1.00 91.38 114 ARG A CA 1
ATOM 901 C C . ARG A 1 114 ? -4.820 10.252 -0.404 1.00 91.38 114 ARG A C 1
ATOM 903 O O . ARG A 1 114 ? -5.755 10.313 -1.198 1.00 91.38 114 ARG A O 1
ATOM 910 N N . ARG A 1 115 ? -4.161 9.115 -0.175 1.00 93.94 115 ARG A N 1
ATOM 911 C CA . ARG A 1 115 ? -4.496 7.872 -0.879 1.00 93.94 115 ARG A CA 1
ATOM 912 C C . ARG A 1 115 ? -5.904 7.376 -0.555 1.00 93.94 115 ARG A C 1
ATOM 914 O O . ARG A 1 115 ? -6.611 6.905 -1.437 1.00 93.94 115 ARG A O 1
ATOM 921 N N . TRP A 1 116 ? -6.319 7.489 0.700 1.00 95.81 116 TRP A N 1
ATOM 922 C CA . TRP A 1 116 ? -7.669 7.149 1.139 1.00 95.81 116 TRP A CA 1
ATOM 923 C C . TRP A 1 116 ? -8.748 8.067 0.560 1.00 95.81 116 TRP A C 1
ATOM 925 O O . TRP A 1 116 ? -9.834 7.576 0.269 1.00 95.81 116 TRP A O 1
ATOM 935 N N . ARG A 1 117 ? -8.466 9.360 0.353 1.00 93.69 117 ARG A N 1
ATOM 936 C CA . ARG A 1 117 ? -9.376 10.268 -0.369 1.00 93.69 117 ARG A CA 1
ATOM 937 C C . ARG A 1 117 ? -9.578 9.806 -1.811 1.00 93.69 117 ARG A C 1
ATOM 939 O O . ARG A 1 117 ? -10.711 9.564 -2.194 1.00 93.69 117 ARG A O 1
ATOM 946 N N . ARG A 1 118 ? -8.493 9.519 -2.537 1.00 90.94 118 ARG A N 1
ATOM 947 C CA . ARG A 1 118 ? -8.576 8.960 -3.902 1.00 90.94 118 ARG A CA 1
ATOM 948 C C . ARG A 1 118 ? -9.349 7.640 -3.957 1.00 90.94 118 ARG A C 1
ATOM 950 O O . ARG A 1 118 ? -10.084 7.366 -4.897 1.00 90.94 118 ARG A O 1
ATOM 957 N N . LEU A 1 119 ? -9.203 6.795 -2.933 1.00 93.25 119 LEU A N 1
ATOM 958 C CA . LEU A 1 119 ? -9.975 5.554 -2.838 1.00 93.25 119 LEU A CA 1
ATOM 959 C C . LEU A 1 119 ? -11.472 5.818 -2.589 1.00 93.25 119 LEU A C 1
ATOM 961 O O . LEU A 1 119 ? -12.305 5.103 -3.142 1.00 93.25 119 LEU A O 1
ATOM 965 N N . ALA A 1 120 ? -11.817 6.838 -1.794 1.00 94.44 120 ALA A N 1
ATOM 966 C CA . ALA A 1 120 ? -13.205 7.229 -1.523 1.00 94.44 120 ALA A CA 1
ATOM 967 C C . ALA A 1 120 ? -13.965 7.714 -2.767 1.00 94.44 120 ALA A C 1
ATOM 969 O O . ALA A 1 120 ? -15.191 7.651 -2.766 1.00 94.44 120 ALA A O 1
ATOM 970 N N . GLU A 1 121 ? -13.269 8.153 -3.818 1.00 91.69 121 GLU A N 1
ATOM 971 C CA . GLU A 1 121 ? -13.892 8.516 -5.100 1.00 91.69 121 GLU A CA 1
ATOM 972 C C . GLU A 1 121 ? -14.579 7.308 -5.764 1.00 91.69 121 GLU A C 1
ATOM 974 O O . GLU A 1 121 ? -15.552 7.466 -6.498 1.00 91.69 121 GLU A O 1
ATOM 979 N N . ASN A 1 122 ? -14.096 6.092 -5.483 1.00 92.31 122 ASN A N 1
ATOM 980 C CA . ASN A 1 122 ? -14.533 4.859 -6.144 1.00 92.31 122 ASN A CA 1
ATOM 981 C C . ASN A 1 122 ? -15.212 3.859 -5.193 1.00 92.31 122 ASN A C 1
ATOM 983 O O . ASN A 1 122 ? -15.956 2.983 -5.632 1.00 92.31 122 ASN A O 1
ATOM 987 N N . GLU A 1 123 ? -14.953 3.962 -3.890 1.00 91.94 123 GLU A N 1
ATOM 988 C CA . GLU A 1 123 ? -15.441 3.030 -2.873 1.00 91.94 123 GLU A CA 1
ATOM 989 C C . GLU A 1 123 ? -16.191 3.766 -1.755 1.00 91.94 123 GLU A C 1
ATOM 991 O O . GLU A 1 123 ? -15.783 4.855 -1.342 1.00 91.94 123 GLU A O 1
ATOM 996 N N . PRO A 1 124 ? -17.256 3.171 -1.182 1.00 94.06 124 PRO A N 1
ATOM 997 C CA . PRO A 1 124 ? -17.958 3.780 -0.065 1.00 94.06 124 PRO A CA 1
ATOM 998 C C . PRO A 1 124 ? -17.005 3.957 1.119 1.00 94.06 124 PRO A C 1
ATOM 1000 O O . PRO A 1 124 ? -16.393 3.005 1.612 1.00 94.06 124 PRO A O 1
ATOM 1003 N N . ARG A 1 125 ? -16.889 5.200 1.589 1.00 94.50 125 ARG A N 1
ATOM 1004 C CA . ARG A 1 125 ? -15.983 5.558 2.679 1.00 94.50 125 ARG A CA 1
ATOM 1005 C C . ARG A 1 125 ? -16.421 4.899 4.000 1.00 94.50 125 ARG A C 1
ATOM 1007 O O . ARG A 1 125 ? -17.544 5.152 4.446 1.00 94.50 125 ARG A O 1
ATOM 1014 N N . PRO A 1 126 ? -15.546 4.130 4.680 1.00 96.06 126 PRO A N 1
ATOM 1015 C CA . PRO A 1 126 ? -15.825 3.576 5.995 1.00 96.06 126 PRO A CA 1
ATOM 1016 C C . PRO A 1 126 ? -16.089 4.674 7.020 1.00 96.06 126 PRO A C 1
ATOM 1018 O O . PRO A 1 126 ? -15.603 5.806 6.907 1.00 96.06 126 PRO A O 1
ATOM 1021 N N . SER A 1 127 ? -16.828 4.324 8.072 1.00 95.50 127 SER A N 1
ATOM 1022 C CA . SER A 1 127 ? -17.019 5.243 9.187 1.00 95.50 127 SER A CA 1
ATOM 1023 C C . SER A 1 127 ? -15.676 5.574 9.850 1.00 95.50 127 SER A C 1
ATOM 1025 O O . SER A 1 127 ? -14.710 4.809 9.797 1.00 95.50 127 SER A O 1
ATOM 1027 N N . ARG A 1 128 ? -15.613 6.714 10.538 1.00 95.38 128 ARG A N 1
ATOM 1028 C CA . ARG A 1 128 ? -14.425 7.129 11.300 1.00 95.38 128 ARG A CA 1
ATOM 1029 C C . ARG A 1 128 ? -13.966 6.060 12.299 1.00 95.38 128 ARG A C 1
ATOM 1031 O O . ARG A 1 128 ? -12.767 5.820 12.431 1.00 95.38 128 ARG A O 1
ATOM 1038 N N . ASP A 1 129 ? -14.907 5.408 12.980 1.00 95.25 129 ASP A N 1
ATOM 1039 C CA . ASP A 1 129 ? -14.603 4.329 13.924 1.00 95.25 129 ASP A CA 1
ATOM 1040 C C . ASP A 1 129 ? -14.065 3.081 13.218 1.00 95.25 129 ASP A C 1
ATOM 1042 O O . ASP A 1 129 ? -13.182 2.400 13.751 1.00 95.25 129 ASP A O 1
ATOM 1046 N N . ASP A 1 130 ? -14.539 2.800 12.004 1.00 95.88 130 ASP A N 1
ATOM 1047 C CA . ASP A 1 130 ? -14.027 1.691 11.205 1.00 95.88 130 ASP A CA 1
ATOM 1048 C C . ASP A 1 130 ? -12.612 1.962 10.700 1.00 95.88 130 ASP A C 1
ATOM 1050 O O . ASP A 1 130 ? -11.763 1.079 10.799 1.00 95.88 130 ASP A O 1
ATOM 1054 N N . LEU A 1 131 ? -12.304 3.192 10.282 1.00 96.38 131 LEU A N 1
ATOM 1055 C CA . LEU A 1 131 ? -10.939 3.594 9.928 1.00 96.38 131 LEU A CA 1
ATOM 1056 C C . LEU A 1 131 ? -9.983 3.478 11.121 1.00 96.38 131 LEU A C 1
ATOM 1058 O O . LEU A 1 131 ? -8.881 2.949 10.988 1.00 96.38 131 LEU A O 1
ATOM 1062 N N . VAL A 1 132 ? -10.415 3.879 12.321 1.00 95.81 132 VAL A N 1
ATOM 1063 C CA . VAL A 1 132 ? -9.652 3.641 13.561 1.00 95.81 132 VAL A CA 1
ATOM 1064 C C . VAL A 1 132 ? -9.421 2.140 13.790 1.00 95.81 132 VAL A C 1
ATOM 1066 O O . VAL A 1 132 ? -8.343 1.734 14.234 1.00 95.81 132 VAL A O 1
ATOM 1069 N N . GLY A 1 133 ? -10.418 1.305 13.498 1.00 95.50 133 GLY A N 1
ATOM 1070 C CA . GLY A 1 133 ? -10.316 -0.153 13.545 1.00 95.50 133 GLY A CA 1
ATOM 1071 C C . GLY A 1 133 ? -9.324 -0.739 12.536 1.00 95.50 133 GLY A C 1
ATOM 1072 O O . GLY A 1 133 ? -8.515 -1.601 12.893 1.00 95.50 133 GLY A O 1
ATOM 1073 N N . ILE A 1 134 ? -9.337 -0.230 11.306 1.00 95.94 134 ILE A N 1
ATOM 1074 C CA . ILE A 1 134 ? -8.402 -0.567 10.227 1.00 95.94 134 ILE A CA 1
ATOM 1075 C C . ILE A 1 134 ? -6.964 -0.255 10.652 1.00 95.94 134 ILE A C 1
ATOM 1077 O O . ILE A 1 134 ? -6.121 -1.153 10.660 1.00 95.94 134 ILE A O 1
ATOM 1081 N N . LEU A 1 135 ? -6.687 0.965 11.124 1.00 96.69 135 LEU A N 1
ATOM 1082 C CA . LEU A 1 135 ? -5.343 1.360 11.568 1.00 96.69 135 LEU A CA 1
ATOM 1083 C C . LEU A 1 135 ? -4.829 0.490 12.722 1.00 96.69 135 LEU A C 1
ATOM 1085 O O . LEU A 1 135 ? -3.670 0.081 12.750 1.00 96.69 135 LEU A O 1
ATOM 1089 N N . ARG A 1 136 ? -5.706 0.132 13.666 1.00 95.44 136 ARG A N 1
ATOM 1090 C CA . ARG A 1 136 ? -5.369 -0.803 14.752 1.00 95.44 136 ARG A CA 1
ATOM 1091 C C . ARG A 1 136 ? -5.090 -2.215 14.270 1.00 95.44 136 ARG A C 1
ATOM 1093 O O . ARG A 1 136 ? -4.313 -2.926 14.904 1.00 95.44 136 ARG A O 1
ATOM 1100 N N . THR A 1 137 ? -5.732 -2.630 13.187 1.00 95.50 137 THR A N 1
ATOM 1101 C CA . THR A 1 137 ? -5.490 -3.933 12.566 1.00 95.50 137 THR A CA 1
ATOM 1102 C C . THR A 1 137 ? -4.101 -3.972 11.942 1.00 95.50 137 THR A C 1
ATOM 1104 O O . THR A 1 137 ? -3.383 -4.950 12.159 1.00 95.50 137 THR A O 1
ATOM 1107 N N . ILE A 1 138 ? -3.688 -2.886 11.281 1.00 95.94 138 ILE A N 1
ATOM 1108 C CA . ILE A 1 138 ? -2.326 -2.713 10.758 1.00 95.94 138 ILE A CA 1
ATOM 1109 C C . ILE A 1 138 ? -1.314 -2.728 11.911 1.00 95.94 138 ILE A C 1
ATOM 1111 O O . ILE A 1 138 ? -0.417 -3.566 11.910 1.00 95.94 138 ILE A O 1
ATOM 1115 N N . LEU A 1 139 ? -1.514 -1.923 12.965 1.00 95.75 139 LEU A N 1
ATOM 1116 C CA . LEU A 1 139 ? -0.670 -1.959 14.174 1.00 95.75 139 LEU A CA 1
ATOM 1117 C C . LEU A 1 139 ? -0.590 -3.365 14.794 1.00 95.75 139 LEU A C 1
ATOM 1119 O O . LEU A 1 139 ? 0.469 -3.805 15.235 1.00 95.75 139 LEU A O 1
ATOM 1123 N N . GLY A 1 140 ? -1.701 -4.105 14.802 1.00 94.19 140 GLY A N 1
ATOM 1124 C CA . GLY A 1 140 ? -1.734 -5.494 15.252 1.00 94.19 140 GLY A CA 1
ATOM 1125 C C . GLY A 1 140 ? -0.886 -6.431 14.386 1.00 94.19 140 GLY A C 1
ATOM 1126 O O . GLY A 1 140 ? -0.248 -7.329 14.930 1.00 94.19 140 GLY A O 1
ATOM 1127 N N . SER A 1 141 ? -0.853 -6.220 13.066 1.00 94.00 141 SER A N 1
ATOM 1128 C CA . SER A 1 141 ? 0.047 -6.926 12.142 1.00 94.00 141 SER A CA 1
ATOM 1129 C C . SER A 1 141 ? 1.509 -6.579 12.430 1.00 94.00 141 SER A C 1
ATOM 1131 O O . SER A 1 141 ? 2.347 -7.471 12.564 1.00 94.00 141 SER A O 1
ATOM 1133 N N . MET A 1 142 ? 1.808 -5.294 12.645 1.00 94.88 142 MET A N 1
ATOM 1134 C CA . MET A 1 142 ? 3.155 -4.835 12.988 1.00 94.88 142 MET A CA 1
ATOM 1135 C C . MET A 1 142 ? 3.688 -5.509 14.249 1.00 94.88 142 MET A C 1
ATOM 1137 O O . MET A 1 142 ? 4.839 -5.918 14.276 1.00 94.88 142 MET A O 1
ATOM 1141 N N . GLU A 1 143 ? 2.870 -5.691 15.286 1.00 92.62 143 GLU A N 1
ATOM 1142 C CA . GLU A 1 143 ? 3.311 -6.382 16.504 1.00 92.62 143 GLU A CA 1
ATOM 1143 C C . GLU A 1 143 ? 3.723 -7.842 16.290 1.00 92.62 143 GLU A C 1
ATOM 1145 O O . GLU A 1 143 ? 4.499 -8.371 17.085 1.00 92.62 143 GLU A O 1
ATOM 1150 N N . VAL A 1 144 ? 3.193 -8.498 15.255 1.00 94.44 144 VAL A N 1
ATOM 1151 C CA . VAL A 1 144 ? 3.545 -9.880 14.907 1.00 94.44 144 VAL A CA 1
ATOM 1152 C C . VAL A 1 144 ? 4.868 -9.926 14.145 1.00 94.44 144 VAL A C 1
ATOM 1154 O O . VAL A 1 144 ? 5.682 -10.810 14.400 1.00 94.44 144 VAL A O 1
ATOM 1157 N N . TRP A 1 145 ? 5.084 -8.979 13.228 1.00 94.75 145 TRP A N 1
ATOM 1158 C CA . TRP A 1 145 ? 6.222 -8.989 12.301 1.00 94.75 145 TRP A CA 1
ATOM 1159 C C . TRP A 1 145 ? 7.413 -8.133 12.742 1.00 94.75 145 TRP A C 1
ATOM 1161 O O . TRP A 1 145 ? 8.510 -8.283 12.207 1.00 94.75 145 TRP A O 1
ATOM 1171 N N . ARG A 1 146 ? 7.227 -7.240 13.715 1.00 91.25 146 ARG A N 1
ATOM 1172 C CA . ARG A 1 146 ? 8.282 -6.365 14.228 1.00 91.25 146 ARG A CA 1
ATOM 1173 C C . ARG A 1 146 ? 9.316 -7.160 15.024 1.00 91.25 146 ARG A C 1
ATOM 1175 O O . ARG A 1 146 ? 8.985 -7.902 15.949 1.00 91.25 146 ARG A O 1
ATOM 1182 N N . THR A 1 147 ? 10.590 -6.918 14.734 1.00 88.81 147 THR A N 1
ATOM 1183 C CA . THR A 1 147 ? 11.714 -7.439 15.524 1.00 88.81 147 THR A CA 1
ATOM 1184 C C . THR A 1 147 ? 11.990 -6.511 16.712 1.00 88.81 147 THR A C 1
ATOM 1186 O O . THR A 1 147 ? 11.719 -5.310 16.671 1.00 88.81 147 THR A O 1
ATOM 1189 N N . ALA A 1 148 ? 12.541 -7.040 17.805 1.00 86.19 148 ALA A N 1
ATOM 1190 C CA . ALA A 1 148 ? 12.967 -6.203 18.924 1.00 86.19 148 ALA A CA 1
ATOM 1191 C C . ALA A 1 148 ? 14.053 -5.206 18.469 1.00 86.19 148 ALA A C 1
ATOM 1193 O O . ALA A 1 148 ? 15.083 -5.617 17.943 1.00 86.19 148 ALA A O 1
ATOM 1194 N N . GLY A 1 149 ? 13.821 -3.907 18.670 1.00 84.12 149 GLY A N 1
ATOM 1195 C CA . GLY A 1 149 ? 14.760 -2.844 18.298 1.00 84.12 149 GLY A CA 1
ATOM 1196 C C . GLY A 1 149 ? 14.057 -1.537 17.925 1.00 84.12 149 GLY A C 1
ATOM 1197 O O . GLY A 1 149 ? 12.914 -1.545 17.457 1.00 84.12 149 GLY A O 1
ATOM 1198 N N . GLY A 1 150 ? 14.731 -0.407 18.163 1.00 83.69 150 GLY A N 1
ATOM 1199 C CA . GLY A 1 150 ? 14.266 0.918 17.730 1.00 83.69 150 GLY A CA 1
ATOM 1200 C C . GLY A 1 150 ? 14.326 1.086 16.210 1.00 83.69 150 GLY A C 1
ATOM 1201 O O . GLY A 1 150 ? 13.413 1.647 15.622 1.00 83.69 150 GLY A O 1
ATOM 1202 N N . GLU A 1 151 ? 15.333 0.484 15.579 1.00 90.25 151 GLU A N 1
ATOM 1203 C CA . GLU A 1 151 ? 15.591 0.533 14.132 1.00 90.25 151 GLU A CA 1
ATOM 1204 C C . GLU A 1 151 ? 15.023 -0.685 13.387 1.00 90.25 151 GLU A C 1
ATOM 1206 O O . GLU A 1 151 ? 15.446 -1.022 12.283 1.00 90.25 151 GLU A O 1
ATOM 1211 N N . SER A 1 152 ? 14.083 -1.408 14.005 1.00 94.06 152 SER A N 1
ATOM 1212 C CA . SER A 1 152 ? 13.504 -2.587 13.367 1.00 94.06 152 SER A CA 1
ATOM 1213 C C . SER A 1 152 ? 12.744 -2.204 12.096 1.00 94.06 152 SER A C 1
ATOM 1215 O O . SER A 1 152 ? 12.006 -1.219 12.075 1.00 94.06 152 SER A O 1
ATOM 1217 N N . ARG A 1 153 ? 12.926 -3.019 11.056 1.00 96.00 153 ARG A N 1
ATOM 1218 C CA . ARG A 1 153 ? 12.204 -2.976 9.777 1.00 96.00 153 ARG A CA 1
ATOM 1219 C C . ARG A 1 153 ? 11.513 -4.314 9.485 1.00 96.00 153 ARG A C 1
ATOM 1221 O O . ARG A 1 153 ? 11.356 -4.699 8.330 1.00 96.00 153 ARG A O 1
ATOM 1228 N N . GLY A 1 154 ? 11.206 -5.092 10.524 1.00 96.56 154 GLY A N 1
ATOM 1229 C CA . GLY A 1 154 ? 10.668 -6.445 10.371 1.00 96.56 154 GLY A CA 1
ATOM 1230 C C . GLY A 1 154 ? 9.313 -6.435 9.668 1.00 96.56 154 GLY A C 1
ATOM 1231 O O . GLY A 1 154 ? 9.107 -7.186 8.713 1.00 96.56 154 GLY A O 1
ATOM 1232 N N . TYR A 1 155 ? 8.431 -5.519 10.074 1.00 96.94 155 TYR A N 1
ATOM 1233 C CA . TYR A 1 155 ? 7.142 -5.332 9.416 1.00 96.94 155 TYR A CA 1
ATOM 1234 C C . TYR A 1 155 ? 7.300 -4.797 7.990 1.00 96.94 155 TYR A C 1
ATOM 1236 O O . TYR A 1 155 ? 6.670 -5.325 7.078 1.00 96.94 155 TYR A O 1
ATOM 1244 N N . LEU A 1 156 ? 8.174 -3.812 7.771 1.00 96.69 156 LEU A N 1
ATOM 1245 C CA . LEU A 1 156 ? 8.408 -3.258 6.432 1.00 96.69 156 LEU A CA 1
ATOM 1246 C C . LEU A 1 156 ? 8.958 -4.296 5.442 1.00 96.69 156 LEU A C 1
ATOM 1248 O O . LEU A 1 156 ? 8.492 -4.364 4.310 1.00 96.69 156 LEU A O 1
ATOM 1252 N N . ASN A 1 157 ? 9.887 -5.152 5.871 1.00 96.31 157 ASN A N 1
ATOM 1253 C CA . ASN A 1 157 ? 10.412 -6.236 5.034 1.00 96.31 157 ASN A CA 1
ATOM 1254 C C . ASN A 1 157 ? 9.336 -7.291 4.727 1.00 96.31 157 ASN A C 1
ATOM 1256 O O . ASN A 1 157 ? 9.267 -7.810 3.610 1.00 96.31 157 ASN A O 1
ATOM 1260 N N . TYR A 1 158 ? 8.490 -7.616 5.714 1.00 96.38 158 TYR A N 1
ATOM 1261 C CA . TYR A 1 158 ? 7.320 -8.468 5.496 1.00 96.38 158 TYR A CA 1
ATOM 1262 C C . TYR A 1 158 ? 6.390 -7.850 4.449 1.00 96.38 158 TYR A C 1
ATOM 1264 O O . TYR A 1 158 ? 5.975 -8.540 3.519 1.00 96.38 158 TYR A O 1
ATOM 1272 N N . LEU A 1 159 ? 6.104 -6.556 4.586 1.00 96.31 159 LEU A N 1
ATOM 1273 C CA . LEU A 1 159 ? 5.177 -5.836 3.733 1.00 96.31 159 LEU A CA 1
ATOM 1274 C C . LEU A 1 159 ? 5.675 -5.749 2.286 1.00 96.31 159 LEU A C 1
ATOM 1276 O O . LEU A 1 159 ? 4.920 -6.049 1.365 1.00 96.31 159 LEU A O 1
ATOM 1280 N N . GLU A 1 160 ? 6.958 -5.451 2.083 1.00 95.25 160 GLU A N 1
ATOM 1281 C CA . GLU A 1 160 ? 7.608 -5.482 0.768 1.00 95.25 160 GLU A CA 1
ATOM 1282 C C . GLU A 1 160 ? 7.474 -6.869 0.116 1.00 95.25 160 GLU A C 1
ATOM 1284 O O . GLU A 1 160 ? 7.061 -7.000 -1.039 1.00 95.25 160 GLU A O 1
ATOM 1289 N N . GLY A 1 161 ? 7.761 -7.932 0.876 1.00 94.06 161 GLY A N 1
ATOM 1290 C CA . GLY A 1 161 ? 7.616 -9.306 0.400 1.00 94.06 161 GLY A CA 1
ATOM 1291 C C . GLY A 1 161 ? 6.166 -9.701 0.104 1.00 94.06 161 GLY A C 1
ATOM 1292 O O . GLY A 1 161 ? 5.925 -10.458 -0.837 1.00 94.06 161 GLY A O 1
ATOM 1293 N N . PHE A 1 162 ? 5.211 -9.209 0.894 1.00 93.00 162 PHE A N 1
ATOM 1294 C CA . PHE A 1 162 ? 3.781 -9.447 0.717 1.00 93.00 162 PHE A CA 1
ATOM 1295 C C . PHE A 1 162 ? 3.249 -8.761 -0.545 1.00 93.00 162 PHE A C 1
ATOM 1297 O O . PHE A 1 162 ? 2.650 -9.427 -1.386 1.00 93.00 162 PHE A O 1
ATOM 1304 N N . LEU A 1 163 ? 3.543 -7.473 -0.727 1.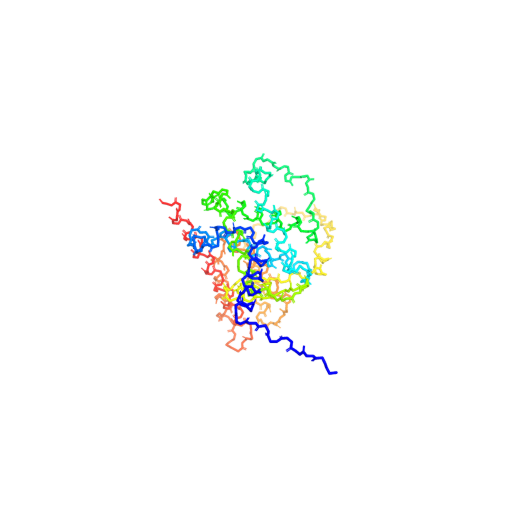00 93.31 163 LEU A N 1
ATOM 1305 C CA . LEU A 1 163 ? 3.094 -6.689 -1.881 1.00 93.31 163 LEU A CA 1
ATOM 1306 C C . LEU A 1 163 ? 3.695 -7.208 -3.191 1.00 93.31 163 LEU A C 1
ATOM 1308 O O . LEU A 1 163 ? 2.977 -7.362 -4.177 1.00 93.31 163 LEU A O 1
ATOM 1312 N N . ARG A 1 164 ? 4.968 -7.621 -3.176 1.00 91.31 164 ARG A N 1
ATOM 1313 C CA . ARG A 1 164 ? 5.598 -8.281 -4.328 1.00 91.31 164 ARG A CA 1
ATOM 1314 C C . ARG A 1 164 ? 4.887 -9.581 -4.721 1.00 91.31 164 ARG A C 1
ATOM 1316 O O . ARG A 1 164 ? 4.725 -9.854 -5.903 1.00 91.31 164 ARG A O 1
ATOM 1323 N N . LYS A 1 165 ? 4.441 -10.390 -3.751 1.00 88.88 165 LYS A N 1
ATOM 1324 C CA . LYS A 1 165 ? 3.679 -11.626 -4.034 1.00 88.88 165 LYS A CA 1
ATOM 1325 C C . LYS A 1 165 ? 2.297 -11.353 -4.623 1.00 88.88 165 LYS A C 1
ATOM 1327 O O . LYS A 1 165 ? 1.771 -12.213 -5.318 1.00 88.88 165 LYS A O 1
ATOM 1332 N N . LEU A 1 166 ? 1.724 -10.186 -4.341 1.00 83.62 166 LEU A N 1
ATOM 1333 C CA . LEU A 1 166 ? 0.462 -9.735 -4.926 1.00 83.62 166 LEU A CA 1
ATOM 1334 C C . LEU A 1 166 ? 0.637 -9.108 -6.318 1.00 83.62 166 LEU A C 1
ATOM 1336 O O . LEU A 1 166 ? -0.340 -8.631 -6.882 1.00 83.62 166 LEU A O 1
ATOM 1340 N N . GLY A 1 167 ? 1.853 -9.111 -6.875 1.00 85.81 167 GLY A N 1
ATOM 1341 C CA . GLY A 1 167 ? 2.133 -8.527 -8.187 1.00 85.81 167 GLY A CA 1
ATOM 1342 C C . GLY A 1 167 ? 2.202 -7.002 -8.175 1.00 85.81 167 GLY A C 1
ATOM 1343 O O . GLY A 1 167 ? 2.184 -6.389 -9.236 1.00 85.81 167 GLY A O 1
ATOM 1344 N N . VAL A 1 168 ? 2.295 -6.375 -6.996 1.00 83.88 168 VAL A N 1
ATOM 1345 C CA . VAL A 1 168 ? 2.578 -4.942 -6.905 1.00 83.88 168 VAL A CA 1
ATOM 1346 C C . VAL A 1 168 ? 4.065 -4.749 -7.180 1.00 83.88 168 VAL A C 1
ATOM 1348 O O . VAL A 1 168 ? 4.907 -4.782 -6.277 1.00 83.88 168 VAL A O 1
ATOM 1351 N N . GLU A 1 169 ? 4.403 -4.614 -8.457 1.00 76.75 169 GLU A N 1
ATOM 1352 C CA . GLU A 1 169 ? 5.714 -4.141 -8.868 1.00 76.75 169 GLU A CA 1
ATOM 1353 C C . GLU A 1 169 ? 5.771 -2.632 -8.675 1.00 76.75 169 GLU A C 1
ATOM 1355 O O . GLU A 1 169 ? 4.896 -1.903 -9.132 1.00 76.75 169 GLU A O 1
ATOM 1360 N N . TYR A 1 170 ? 6.821 -2.155 -8.010 1.00 71.50 170 TYR A N 1
ATOM 1361 C CA . TYR A 1 170 ? 7.118 -0.731 -8.037 1.00 71.50 170 TYR A CA 1
ATOM 1362 C C . TYR A 1 170 ? 8.423 -0.512 -8.762 1.00 71.50 170 TYR A C 1
ATOM 1364 O O . TYR A 1 170 ? 9.442 -1.134 -8.430 1.00 71.50 170 TYR A O 1
ATOM 1372 N N . ILE A 1 171 ? 8.375 0.438 -9.681 1.00 63.78 171 ILE A N 1
ATOM 1373 C CA . ILE A 1 171 ? 9.538 1.040 -10.303 1.00 63.78 171 ILE A CA 1
ATOM 1374 C C . ILE A 1 171 ? 10.225 1.836 -9.195 1.00 63.78 171 ILE A C 1
ATOM 1376 O O . ILE A 1 171 ? 9.644 2.764 -8.634 1.00 63.78 171 ILE A O 1
ATOM 1380 N N . ALA A 1 172 ? 11.416 1.400 -8.780 1.00 58.25 172 ALA A N 1
ATOM 1381 C CA . ALA A 1 172 ? 12.274 2.282 -8.004 1.00 58.25 172 ALA A CA 1
ATOM 1382 C C . ALA A 1 172 ? 12.702 3.376 -8.977 1.00 58.25 172 ALA A C 1
ATOM 1384 O O . ALA A 1 172 ? 13.538 3.121 -9.834 1.00 58.25 172 ALA A O 1
ATOM 1385 N N . ILE A 1 173 ? 12.073 4.541 -8.888 1.00 54.53 173 ILE A N 1
ATOM 1386 C CA . ILE A 1 173 ? 12.640 5.735 -9.494 1.00 54.53 173 ILE A CA 1
ATOM 1387 C C . ILE A 1 173 ? 13.811 6.082 -8.582 1.00 54.53 173 ILE A C 1
ATOM 1389 O O . ILE A 1 173 ? 13.605 6.386 -7.402 1.00 54.53 173 ILE A O 1
ATOM 1393 N N . ASP A 1 174 ? 15.026 5.879 -9.082 1.00 54.16 174 ASP A N 1
ATOM 1394 C CA . ASP A 1 174 ? 16.227 6.320 -8.388 1.00 54.16 174 ASP A CA 1
ATOM 1395 C C . ASP A 1 174 ? 16.110 7.845 -8.204 1.00 54.16 174 ASP A C 1
ATOM 1397 O O . ASP A 1 174 ? 15.828 8.533 -9.188 1.00 54.16 174 ASP A O 1
ATOM 1401 N N . PRO A 1 175 ? 16.222 8.395 -6.981 1.00 50.38 175 PRO A N 1
ATOM 1402 C CA . PRO A 1 175 ? 16.182 9.841 -6.785 1.00 50.38 175 PRO A CA 1
ATOM 1403 C C . PRO A 1 175 ? 17.203 10.572 -7.665 1.00 50.38 175 PRO A C 1
ATOM 1405 O O . PRO A 1 175 ? 16.892 11.648 -8.167 1.00 50.38 175 PRO A O 1
ATOM 1408 N N . ASP A 1 176 ? 18.357 9.946 -7.919 1.00 53.78 176 ASP A N 1
ATOM 1409 C CA . ASP A 1 176 ? 19.421 10.497 -8.766 1.00 53.78 176 ASP A CA 1
ATOM 1410 C C . ASP A 1 176 ? 19.041 10.476 -10.264 1.00 53.78 176 ASP A C 1
ATOM 1412 O O . ASP A 1 176 ? 19.667 11.139 -11.082 1.00 53.78 176 ASP A O 1
ATOM 1416 N N . MET A 1 177 ? 17.983 9.749 -10.645 1.00 48.34 177 MET A N 1
ATOM 1417 C CA . MET A 1 177 ? 17.436 9.744 -12.007 1.00 48.34 177 MET A CA 1
ATOM 1418 C C . MET A 1 177 ? 16.381 10.823 -12.264 1.00 48.34 177 MET A C 1
ATOM 1420 O O . MET A 1 177 ? 16.043 11.064 -13.422 1.00 48.34 177 MET A O 1
ATOM 1424 N N . ILE A 1 178 ? 15.858 11.481 -11.224 1.00 47.59 178 ILE A N 1
ATOM 1425 C CA . ILE A 1 178 ? 14.903 12.588 -11.399 1.00 47.59 178 ILE A CA 1
ATOM 1426 C C . ILE A 1 178 ? 15.621 13.848 -11.918 1.00 47.59 178 ILE A C 1
ATOM 1428 O O . ILE A 1 178 ? 15.003 14.649 -12.609 1.00 47.59 178 ILE A O 1
ATOM 1432 N N . GLU A 1 179 ? 16.938 13.967 -11.712 1.00 46.91 179 GLU A N 1
ATOM 1433 C CA . GLU A 1 179 ? 17.759 15.078 -12.226 1.00 46.91 179 GLU A CA 1
ATOM 1434 C C . GLU A 1 179 ? 17.898 15.121 -13.764 1.00 46.91 179 GLU A C 1
ATOM 1436 O O . GLU A 1 179 ? 18.452 16.081 -14.287 1.00 46.91 179 GLU A O 1
ATOM 1441 N N . ILE A 1 180 ? 17.395 14.128 -14.514 1.00 43.88 180 ILE A N 1
ATOM 1442 C CA . ILE A 1 180 ? 17.568 14.064 -15.983 1.00 43.88 180 ILE A CA 1
ATOM 1443 C C . ILE A 1 180 ? 16.329 14.565 -16.754 1.00 43.88 180 ILE A C 1
ATOM 1445 O O . ILE A 1 180 ? 16.416 14.816 -17.954 1.00 43.88 180 ILE A O 1
ATOM 1449 N N . CYS A 1 181 ? 15.177 14.760 -16.103 1.00 35.34 181 CYS A N 1
ATOM 1450 C CA . CYS A 1 181 ? 13.963 15.231 -16.792 1.00 35.34 181 CYS A CA 1
ATOM 1451 C C . CYS A 1 181 ? 13.724 16.747 -16.714 1.00 35.34 181 CYS A C 1
ATOM 1453 O O . CYS A 1 181 ? 12.824 17.222 -17.395 1.00 35.34 181 CYS A O 1
ATOM 1455 N N . ASP A 1 182 ? 14.551 17.487 -15.971 1.00 39.06 182 ASP A N 1
ATOM 1456 C CA . ASP A 1 182 ? 14.574 18.960 -15.976 1.00 39.06 182 ASP A CA 1
ATOM 1457 C C . ASP A 1 182 ? 15.621 19.513 -16.967 1.00 39.06 182 ASP A C 1
ATOM 1459 O O . ASP A 1 182 ? 16.074 20.651 -16.838 1.00 39.06 182 ASP A O 1
ATOM 1463 N N . LEU A 1 183 ? 16.033 18.710 -17.960 1.00 41.50 183 LEU A N 1
ATOM 1464 C CA . LEU A 1 183 ? 16.788 19.217 -19.104 1.00 41.50 183 LEU A CA 1
ATOM 1465 C C . LEU A 1 183 ? 15.854 20.085 -19.946 1.00 41.50 183 LEU A C 1
ATOM 1467 O O . LEU A 1 183 ? 15.138 19.577 -20.803 1.00 41.50 183 LEU A O 1
ATOM 1471 N N . GLU A 1 184 ? 15.867 21.373 -19.610 1.00 45.44 184 GLU A N 1
ATOM 1472 C CA . GLU A 1 184 ? 15.771 22.502 -20.530 1.00 45.44 184 GLU A CA 1
ATOM 1473 C C . GLU A 1 184 ? 14.700 22.299 -21.618 1.00 45.44 184 GLU A C 1
ATOM 1475 O O . GLU A 1 184 ? 14.976 21.835 -22.724 1.00 45.44 184 GLU A O 1
ATOM 1480 N N . GLU A 1 185 ? 13.469 22.744 -21.324 1.00 43.00 185 GLU A N 1
ATOM 1481 C CA . GLU A 1 185 ? 12.584 23.340 -22.338 1.00 43.00 185 GLU A CA 1
ATOM 1482 C C . GLU A 1 185 ? 13.261 24.613 -22.899 1.00 43.00 185 GLU A C 1
ATOM 1484 O O . GLU A 1 185 ? 12.734 25.719 -22.805 1.00 43.00 185 GLU A O 1
ATOM 1489 N N . ASP A 1 186 ? 14.476 24.475 -23.425 1.00 42.12 186 ASP A N 1
ATOM 1490 C CA . ASP A 1 186 ? 15.133 25.501 -24.207 1.00 42.12 186 ASP A CA 1
ATOM 1491 C C . ASP A 1 186 ? 14.422 25.524 -25.558 1.00 42.12 186 ASP A C 1
ATOM 1493 O O . ASP A 1 186 ? 14.547 24.608 -26.371 1.00 42.12 186 ASP A O 1
ATOM 1497 N N . GLU A 1 187 ? 13.609 26.566 -25.731 1.00 51.75 187 GLU A N 1
ATOM 1498 C CA . GLU A 1 187 ? 13.412 27.279 -26.993 1.00 51.75 187 GLU A CA 1
ATOM 1499 C C . GLU A 1 187 ? 13.376 26.372 -28.236 1.00 51.75 187 GLU A C 1
ATOM 1501 O O . GLU A 1 187 ? 14.258 26.398 -29.095 1.00 51.75 187 GLU A O 1
ATOM 1506 N N . ILE A 1 188 ? 12.304 25.587 -28.380 1.00 48.06 188 ILE A N 1
ATOM 1507 C CA . ILE A 1 188 ? 11.859 25.229 -29.728 1.00 48.06 188 ILE A CA 1
ATOM 1508 C C . ILE A 1 188 ? 11.222 26.503 -30.285 1.00 48.06 188 ILE A C 1
ATOM 1510 O O . ILE A 1 188 ? 10.067 26.807 -29.996 1.00 48.06 188 ILE A O 1
ATOM 1514 N N . ASP A 1 189 ? 12.022 27.280 -31.013 1.00 45.38 189 ASP A N 1
ATOM 1515 C CA . ASP A 1 189 ? 11.562 28.414 -31.807 1.00 45.38 189 ASP A CA 1
ATOM 1516 C C . ASP A 1 189 ? 10.446 27.947 -32.760 1.00 45.38 189 ASP A C 1
ATOM 1518 O O . ASP A 1 189 ? 10.687 27.260 -33.755 1.00 45.38 189 AS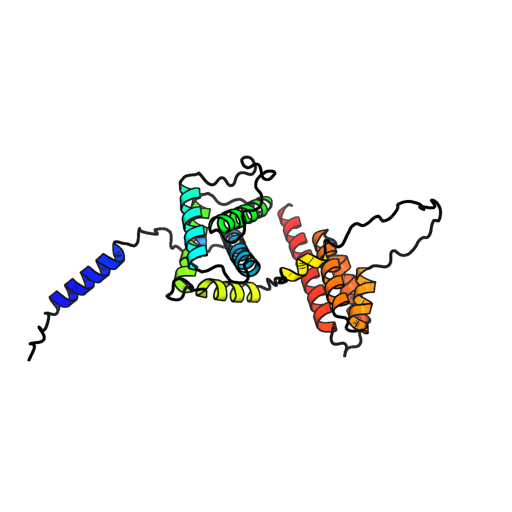P A O 1
ATOM 1522 N N . ASP A 1 190 ? 9.212 28.343 -32.446 1.00 49.75 190 ASP A N 1
ATOM 1523 C CA . ASP A 1 190 ? 8.002 28.219 -33.269 1.00 49.75 190 ASP A CA 1
ATOM 1524 C C . ASP A 1 190 ? 8.047 29.165 -34.500 1.00 49.75 190 ASP A C 1
ATOM 1526 O O . ASP A 1 190 ? 7.080 29.862 -34.817 1.00 49.75 190 ASP A O 1
ATOM 1530 N N . GLU A 1 191 ? 9.166 29.214 -35.225 1.00 52.22 191 GLU A N 1
ATOM 1531 C CA . GLU A 1 191 ? 9.312 29.948 -36.491 1.00 52.22 191 GLU A CA 1
ATOM 1532 C C . GLU A 1 191 ? 9.662 28.985 -37.630 1.00 52.22 191 GLU A C 1
ATOM 1534 O O . GLU A 1 191 ? 10.765 28.995 -38.156 1.00 52.22 191 GLU A O 1
ATOM 1539 N N . ASP A 1 192 ? 8.722 28.103 -37.977 1.00 49.69 192 ASP A N 1
ATOM 1540 C CA . ASP A 1 192 ? 8.422 27.692 -39.361 1.00 49.69 192 ASP A CA 1
ATOM 1541 C C . ASP A 1 192 ? 7.402 26.544 -39.330 1.00 49.69 192 ASP A C 1
ATOM 1543 O O . ASP A 1 192 ? 7.725 25.365 -39.469 1.00 49.69 192 ASP A O 1
ATOM 1547 N N . ASN A 1 193 ? 6.127 26.900 -39.153 1.00 44.19 193 ASN A N 1
ATOM 1548 C CA . ASN A 1 193 ? 5.008 25.999 -39.413 1.00 44.19 193 ASN A CA 1
ATOM 1549 C C . ASN A 1 193 ? 4.419 26.319 -40.799 1.00 44.19 193 ASN A C 1
ATOM 1551 O O . ASN A 1 193 ? 3.525 27.170 -40.896 1.00 44.19 193 ASN A O 1
ATOM 1555 N N . PRO A 1 194 ? 4.906 25.696 -41.891 1.00 54.69 194 PRO A N 1
ATOM 1556 C CA . PRO A 1 194 ? 4.204 25.726 -43.160 1.00 54.69 194 PRO A CA 1
ATOM 1557 C C . PRO A 1 194 ? 2.898 24.943 -42.998 1.00 54.69 194 PRO A C 1
ATOM 1559 O O . PRO A 1 194 ? 2.868 23.714 -42.996 1.00 54.69 194 PRO A O 1
ATOM 1562 N N . GLN A 1 195 ? 1.804 25.688 -42.848 1.00 54.88 195 GLN A N 1
ATOM 1563 C CA . GLN A 1 195 ? 0.475 25.180 -43.148 1.00 54.88 195 GLN A CA 1
ATOM 1564 C C . GLN A 1 195 ? 0.477 24.649 -44.586 1.00 54.88 195 GLN A C 1
ATOM 1566 O O . GLN A 1 195 ? 1.008 25.305 -45.480 1.00 54.88 195 GLN A O 1
ATOM 1571 N N . ASP A 1 196 ? -0.160 23.495 -44.768 1.00 54.34 196 ASP A N 1
ATOM 1572 C CA . ASP A 1 196 ? -0.432 22.812 -46.036 1.00 54.34 196 ASP A CA 1
ATOM 1573 C C . ASP A 1 196 ? 0.607 21.765 -46.465 1.00 54.34 196 ASP A C 1
ATOM 1575 O O . ASP A 1 196 ? 1.404 21.982 -47.368 1.00 54.34 196 ASP A O 1
ATOM 1579 N N . GLU A 1 197 ? 0.484 20.554 -45.914 1.00 46.22 197 GLU A N 1
ATOM 1580 C CA . GLU A 1 197 ? 0.363 19.365 -46.762 1.00 46.22 197 GLU A CA 1
ATOM 1581 C C . GLU A 1 197 ? -0.395 18.252 -46.020 1.00 46.22 197 GLU A C 1
ATOM 1583 O O . GLU A 1 197 ? -0.023 17.806 -44.938 1.00 46.22 197 GLU A O 1
ATOM 1588 N N . ASP A 1 198 ? -1.509 17.838 -46.623 1.00 51.78 198 ASP A N 1
ATOM 1589 C CA . ASP A 1 198 ? -2.317 16.656 -46.317 1.00 51.78 198 ASP A CA 1
ATOM 1590 C C . ASP A 1 198 ? -1.497 15.386 -46.600 1.00 51.78 198 ASP A C 1
ATOM 1592 O O . ASP A 1 198 ? -1.740 14.624 -47.538 1.00 51.78 198 ASP A O 1
ATOM 1596 N N . THR A 1 199 ? -0.452 15.173 -45.809 1.00 44.00 199 THR A N 1
ATOM 1597 C CA . THR A 1 199 ? 0.181 13.876 -45.665 1.00 44.00 199 THR A CA 1
ATOM 1598 C C . THR A 1 199 ? -0.655 13.098 -44.663 1.00 44.00 199 THR A C 1
ATOM 1600 O O . THR A 1 199 ? -0.580 13.301 -43.454 1.00 44.00 199 THR A O 1
ATOM 1603 N N . GLY A 1 200 ? -1.411 12.120 -45.161 1.00 41.94 200 GLY A N 1
ATOM 1604 C CA . GLY A 1 200 ? -1.826 10.945 -44.396 1.00 41.94 200 GLY A CA 1
ATOM 1605 C C . GLY A 1 200 ? -0.610 10.123 -43.950 1.00 41.94 200 GLY A C 1
ATOM 1606 O O . GLY A 1 200 ? -0.502 8.935 -44.259 1.00 41.94 200 GLY A O 1
ATOM 1607 N N . THR A 1 201 ? 0.346 10.765 -43.274 1.00 42.34 201 THR A N 1
ATOM 1608 C CA . THR A 1 201 ? 1.420 10.138 -42.527 1.00 42.34 201 THR A CA 1
ATOM 1609 C C . THR A 1 201 ? 0.745 9.284 -41.485 1.00 42.34 201 THR A C 1
ATOM 1611 O O . THR A 1 201 ? 0.128 9.786 -40.551 1.00 42.34 201 THR A O 1
ATOM 1614 N N . ALA A 1 202 ? 0.834 7.976 -41.702 1.00 48.81 202 ALA A N 1
ATOM 1615 C CA . ALA A 1 202 ? 0.743 6.993 -40.650 1.00 48.81 202 ALA A CA 1
ATOM 1616 C C . ALA A 1 202 ? 1.542 7.536 -39.464 1.00 48.81 202 ALA A C 1
ATOM 1618 O O . ALA A 1 202 ? 2.771 7.530 -39.515 1.00 48.81 202 ALA A O 1
ATOM 1619 N N . GLU A 1 203 ? 0.839 8.080 -38.471 1.00 55.38 203 GLU A N 1
ATOM 1620 C CA . GLU A 1 203 ? 1.399 8.438 -37.180 1.00 55.38 203 GLU A CA 1
ATOM 1621 C C . GLU A 1 203 ? 2.097 7.163 -36.726 1.00 55.38 203 GLU A C 1
ATOM 1623 O O . GLU A 1 203 ? 1.461 6.119 -36.522 1.00 55.38 203 GLU A O 1
ATOM 1628 N N . VAL A 1 204 ? 3.426 7.170 -36.829 1.00 60.28 204 VAL A N 1
ATOM 1629 C CA . VAL A 1 204 ? 4.218 5.977 -36.586 1.00 60.28 204 VAL A CA 1
ATOM 1630 C C . VAL A 1 204 ? 3.945 5.665 -35.134 1.00 60.28 204 VAL A C 1
ATOM 1632 O O . VAL A 1 204 ? 4.279 6.465 -34.278 1.00 60.28 204 VAL A O 1
ATOM 1635 N N . ASP A 1 205 ? 3.251 4.558 -34.877 1.00 88.00 205 ASP A N 1
ATOM 1636 C CA . ASP A 1 205 ? 2.911 4.130 -33.526 1.00 88.00 205 ASP A CA 1
ATOM 1637 C C . ASP A 1 205 ? 4.210 4.039 -32.716 1.00 88.00 205 ASP A C 1
ATOM 1639 O O . ASP A 1 205 ? 4.954 3.060 -32.832 1.00 88.00 205 ASP A O 1
ATOM 1643 N N . ASP A 1 206 ? 4.513 5.095 -31.956 1.00 92.62 206 ASP A N 1
ATOM 1644 C CA . ASP A 1 206 ? 5.788 5.278 -31.261 1.00 92.62 206 ASP A CA 1
ATOM 1645 C C . ASP A 1 206 ? 6.067 4.096 -30.338 1.00 92.62 206 ASP A C 1
ATOM 1647 O O . ASP A 1 206 ? 7.203 3.635 -30.212 1.00 92.62 206 ASP A O 1
ATOM 1651 N N . LEU A 1 207 ? 5.007 3.530 -29.755 1.00 94.62 207 LEU A N 1
ATOM 1652 C CA . LEU A 1 207 ? 5.083 2.334 -28.932 1.00 94.62 207 LEU A CA 1
ATOM 1653 C C . LEU A 1 207 ? 5.588 1.131 -29.744 1.00 94.62 207 LEU A C 1
ATOM 1655 O O . LEU A 1 207 ? 6.464 0.393 -29.291 1.00 94.62 207 LEU A O 1
ATOM 1659 N N . LEU A 1 208 ? 5.075 0.935 -30.961 1.00 96.06 208 LEU A N 1
ATOM 1660 C CA . LEU A 1 208 ? 5.520 -0.129 -31.861 1.00 96.06 208 LEU A CA 1
ATOM 1661 C C . LEU A 1 208 ? 6.944 0.115 -32.373 1.00 96.06 208 LEU A C 1
ATOM 1663 O O . LEU A 1 208 ? 7.718 -0.839 -32.492 1.00 96.06 208 LEU A O 1
ATOM 1667 N N . HIS A 1 209 ? 7.297 1.364 -32.683 1.00 95.00 209 HIS A N 1
ATOM 1668 C CA . HIS A 1 209 ? 8.637 1.723 -33.139 1.00 95.00 209 HIS A CA 1
ATOM 1669 C C . HIS A 1 209 ? 9.685 1.448 -32.055 1.00 95.00 209 HIS A C 1
ATOM 1671 O O . HIS A 1 209 ? 10.608 0.662 -32.279 1.00 95.00 209 HIS A O 1
ATOM 1677 N N . VAL A 1 210 ? 9.491 2.000 -30.855 1.00 95.62 210 VAL A N 1
ATOM 1678 C CA . VAL A 1 210 ? 10.384 1.789 -29.707 1.00 95.62 210 VAL A CA 1
ATOM 1679 C C . VAL A 1 210 ? 10.434 0.308 -29.321 1.00 95.62 210 VAL A C 1
ATOM 1681 O O . VAL A 1 210 ? 11.507 -0.231 -29.055 1.00 95.62 210 VAL A O 1
ATOM 1684 N N . GLY A 1 211 ? 9.298 -0.393 -29.376 1.00 95.44 211 GLY A N 1
ATOM 1685 C CA . GLY A 1 211 ? 9.246 -1.830 -29.119 1.00 95.44 211 GLY A CA 1
ATOM 1686 C C . GLY A 1 211 ? 10.088 -2.649 -30.101 1.00 95.44 211 GLY A C 1
ATOM 1687 O O . GLY A 1 211 ? 10.718 -3.627 -29.698 1.00 95.44 211 GLY A O 1
ATOM 1688 N N . ARG A 1 212 ? 10.154 -2.239 -31.377 1.00 95.38 212 ARG A N 1
ATOM 1689 C CA . ARG A 1 212 ? 11.010 -2.873 -32.393 1.00 95.38 212 ARG A CA 1
ATOM 1690 C C . ARG A 1 212 ? 12.489 -2.673 -32.124 1.00 95.38 212 ARG A C 1
ATOM 1692 O O . ARG A 1 212 ? 13.236 -3.643 -32.232 1.00 95.38 212 ARG A O 1
ATOM 1699 N N . VAL A 1 213 ? 12.892 -1.456 -31.768 1.00 94.62 213 VAL A N 1
ATOM 1700 C CA . VAL A 1 213 ? 14.277 -1.160 -31.372 1.00 94.62 213 VAL A CA 1
ATOM 1701 C C . VAL A 1 213 ? 14.655 -2.030 -30.176 1.00 94.62 213 VAL A C 1
ATOM 1703 O O . VAL A 1 213 ? 15.637 -2.769 -30.224 1.00 94.62 213 VAL A O 1
ATOM 1706 N N . TRP A 1 214 ? 13.796 -2.067 -29.156 1.00 94.31 214 TRP A N 1
ATOM 1707 C CA . TRP A 1 214 ? 14.038 -2.863 -27.960 1.00 94.31 214 TRP A CA 1
ATOM 1708 C C . TRP A 1 214 ? 14.201 -4.364 -28.248 1.00 94.31 214 TRP A C 1
ATOM 1710 O O . TRP A 1 214 ? 15.165 -4.971 -27.778 1.00 94.31 214 TRP A O 1
ATOM 1720 N N . TYR A 1 215 ? 13.304 -5.003 -29.012 1.00 91.31 215 TYR A N 1
ATOM 1721 C CA . TYR A 1 215 ? 13.430 -6.455 -29.223 1.00 91.31 215 TYR A CA 1
ATOM 1722 C C . TYR A 1 215 ? 14.547 -6.840 -30.198 1.00 91.31 215 TYR A C 1
ATOM 1724 O O . TYR A 1 215 ? 15.081 -7.940 -30.066 1.00 91.31 215 TYR A O 1
ATOM 1732 N N . ARG A 1 216 ? 14.877 -5.991 -31.182 1.00 91.31 216 ARG A N 1
ATOM 1733 C CA . ARG A 1 216 ? 15.903 -6.305 -32.192 1.00 91.31 216 ARG A CA 1
ATOM 1734 C C . ARG A 1 216 ? 17.307 -6.052 -31.683 1.00 91.31 216 ARG A C 1
ATOM 1736 O O . ARG A 1 216 ? 18.191 -6.868 -31.921 1.00 91.31 216 ARG A O 1
ATOM 1743 N N . GLU A 1 217 ? 17.496 -4.920 -31.023 1.00 91.56 217 GLU A N 1
ATOM 1744 C CA . GLU A 1 217 ? 18.821 -4.425 -30.654 1.00 91.56 217 GLU A CA 1
ATOM 1745 C C . GLU A 1 217 ? 19.138 -4.734 -29.187 1.00 91.56 217 GLU A C 1
ATOM 1747 O O . GLU A 1 217 ? 20.299 -4.777 -28.799 1.00 91.56 217 GLU A O 1
ATOM 1752 N N . GLY A 1 218 ? 18.121 -5.043 -28.371 1.00 89.44 218 GLY A N 1
ATOM 1753 C CA . GLY A 1 218 ? 18.312 -5.352 -26.954 1.00 89.44 218 GLY A CA 1
ATOM 1754 C C . GLY A 1 218 ? 18.650 -4.127 -26.105 1.00 89.44 218 GLY A C 1
ATOM 1755 O O . GLY A 1 218 ? 19.078 -4.280 -24.964 1.00 89.44 218 GLY A O 1
ATOM 1756 N N . GLU A 1 219 ? 18.446 -2.930 -26.652 1.00 91.94 219 GLU A N 1
ATOM 1757 C CA . GLU A 1 219 ? 18.799 -1.663 -26.024 1.00 91.94 219 GLU A CA 1
ATOM 1758 C C . GLU A 1 219 ? 17.964 -1.391 -24.765 1.00 91.94 219 GLU A C 1
ATOM 1760 O O . GLU A 1 219 ? 16.729 -1.448 -24.784 1.00 91.94 219 GLU A O 1
ATOM 1765 N N . SER A 1 220 ? 18.636 -1.067 -23.657 1.00 87.56 220 SER A N 1
ATOM 1766 C CA . SER A 1 220 ? 17.984 -0.845 -22.359 1.00 87.56 220 SER A CA 1
ATOM 1767 C C . SER A 1 220 ? 17.123 0.418 -22.342 1.00 87.56 220 SER A C 1
ATOM 1769 O O . SER A 1 220 ? 16.024 0.400 -21.792 1.00 87.56 220 SER A O 1
ATOM 1771 N N . TRP A 1 221 ? 17.570 1.490 -23.003 1.00 92.06 221 TRP A N 1
ATOM 1772 C CA . TRP A 1 221 ? 16.815 2.745 -23.095 1.00 92.06 221 TRP A CA 1
ATOM 1773 C C . TRP A 1 221 ? 15.483 2.551 -23.834 1.00 92.06 221 TRP A C 1
ATOM 1775 O O . TRP A 1 221 ? 14.464 3.136 -23.467 1.00 92.06 221 TRP A O 1
ATOM 1785 N N . ALA A 1 222 ? 15.463 1.681 -24.849 1.00 93.38 222 ALA A N 1
ATOM 1786 C CA . ALA A 1 222 ? 14.256 1.375 -25.603 1.00 93.38 222 ALA A CA 1
ATOM 1787 C C . ALA A 1 222 ? 13.260 0.582 -24.741 1.00 93.38 222 ALA A C 1
ATOM 1789 O O . ALA A 1 222 ? 12.055 0.806 -24.832 1.00 93.38 222 ALA A O 1
ATOM 1790 N N . ALA A 1 223 ? 13.747 -0.282 -23.843 1.00 91.62 223 ALA A N 1
ATOM 1791 C CA . ALA A 1 223 ? 12.911 -0.972 -22.860 1.00 91.62 223 ALA A CA 1
ATOM 1792 C C . ALA A 1 223 ? 12.210 0.014 -21.911 1.00 91.62 223 ALA A C 1
ATOM 1794 O O . ALA A 1 223 ? 11.003 -0.080 -21.676 1.00 91.62 223 ALA A O 1
ATOM 1795 N N . GLU A 1 224 ? 12.964 0.977 -21.379 1.00 85.69 224 GLU A N 1
ATOM 1796 C CA . GLU A 1 224 ? 12.449 2.003 -20.467 1.00 85.69 224 GLU A CA 1
ATOM 1797 C C . GLU A 1 224 ? 11.457 2.931 -21.169 1.00 85.69 224 GLU A C 1
ATOM 1799 O O . GLU A 1 224 ? 10.364 3.178 -20.653 1.00 85.69 224 GLU A O 1
ATOM 1804 N N . ARG A 1 225 ? 11.781 3.373 -22.389 1.00 92.69 225 ARG A N 1
ATOM 1805 C CA . ARG A 1 225 ? 10.883 4.204 -23.193 1.00 92.69 225 ARG A CA 1
ATOM 1806 C C . ARG A 1 225 ? 9.610 3.454 -23.584 1.00 92.69 225 ARG A C 1
ATOM 1808 O O . ARG A 1 225 ? 8.528 4.031 -23.498 1.00 92.69 225 ARG A O 1
ATOM 1815 N N . PHE A 1 226 ? 9.708 2.174 -23.953 1.00 95.12 226 PHE A N 1
ATOM 1816 C CA . PHE A 1 226 ? 8.542 1.336 -24.245 1.00 95.12 226 PHE A CA 1
ATOM 1817 C C . PHE A 1 226 ? 7.630 1.229 -23.025 1.00 95.12 226 PHE A C 1
ATOM 1819 O O . PHE A 1 226 ? 6.419 1.407 -23.142 1.00 95.12 226 PHE A O 1
ATOM 1826 N N . ARG A 1 227 ? 8.215 0.989 -21.845 1.00 91.69 227 ARG A N 1
ATOM 1827 C CA . ARG A 1 227 ? 7.483 0.934 -20.578 1.00 91.69 227 ARG A CA 1
ATOM 1828 C C . ARG A 1 227 ? 6.752 2.241 -20.290 1.00 91.69 227 ARG A C 1
ATOM 1830 O O . ARG A 1 227 ? 5.560 2.209 -20.011 1.00 91.69 227 ARG A O 1
ATOM 1837 N N . PHE A 1 228 ? 7.450 3.370 -20.398 1.00 89.69 228 PHE A N 1
ATOM 1838 C CA . PHE A 1 228 ? 6.872 4.693 -20.171 1.00 89.69 228 PHE A CA 1
ATOM 1839 C C . PHE A 1 228 ? 5.669 4.955 -21.089 1.00 89.69 228 PHE A C 1
ATOM 1841 O O . PHE A 1 228 ? 4.598 5.340 -20.620 1.00 89.69 228 PHE A O 1
ATOM 1848 N N . LEU A 1 229 ? 5.817 4.680 -22.390 1.00 92.94 229 LEU A N 1
ATOM 1849 C CA . LEU A 1 229 ? 4.733 4.841 -23.360 1.00 92.94 229 LEU A CA 1
ATOM 1850 C C . LEU A 1 229 ? 3.566 3.887 -23.066 1.00 92.94 229 LEU A C 1
ATOM 1852 O O . LEU A 1 229 ? 2.411 4.308 -23.080 1.00 92.94 229 LEU A O 1
ATOM 1856 N N . ALA A 1 230 ? 3.848 2.616 -22.766 1.00 92.81 230 ALA A N 1
ATOM 1857 C CA . ALA A 1 230 ? 2.831 1.619 -22.439 1.00 92.81 230 ALA A CA 1
ATOM 1858 C C . ALA A 1 230 ? 2.014 2.020 -21.200 1.00 92.81 230 ALA A C 1
ATOM 1860 O O . ALA A 1 230 ? 0.783 1.955 -21.233 1.00 92.81 230 ALA A O 1
ATOM 1861 N N . ASP A 1 231 ? 2.678 2.478 -20.138 1.00 86.00 231 ASP A N 1
ATOM 1862 C CA . ASP A 1 231 ? 2.023 2.956 -18.917 1.00 86.00 231 ASP A CA 1
ATOM 1863 C C . ASP A 1 231 ? 1.150 4.190 -19.209 1.00 86.00 231 ASP A C 1
ATOM 1865 O O . ASP A 1 231 ? -0.003 4.252 -18.766 1.00 86.00 231 ASP A O 1
ATOM 1869 N N . GLY A 1 232 ? 1.640 5.120 -20.039 1.00 84.38 232 GLY A N 1
ATOM 1870 C CA . GLY A 1 232 ? 0.869 6.258 -20.545 1.00 84.38 232 GLY A CA 1
ATOM 1871 C C . GLY A 1 232 ? -0.422 5.822 -21.247 1.00 84.38 232 GLY A C 1
ATOM 1872 O O . GLY A 1 232 ? -1.517 6.210 -20.833 1.00 84.38 232 GLY A O 1
ATOM 1873 N N . TRP A 1 233 ? -0.328 4.932 -22.238 1.00 91.25 233 TRP A N 1
ATOM 1874 C CA . TRP A 1 233 ? -1.494 4.411 -22.960 1.00 91.25 233 TRP A CA 1
ATOM 1875 C C . TRP A 1 233 ? -2.476 3.653 -22.055 1.00 91.25 233 TRP A C 1
ATOM 1877 O O . TRP A 1 233 ? -3.693 3.800 -22.209 1.00 91.25 233 TRP A O 1
ATOM 1887 N N . ILE A 1 234 ? -1.985 2.866 -21.090 1.00 85.81 234 ILE A N 1
ATOM 1888 C CA . ILE A 1 234 ? -2.835 2.171 -20.112 1.00 85.81 234 ILE A CA 1
ATOM 1889 C C . ILE A 1 234 ? -3.596 3.184 -19.249 1.00 85.81 234 ILE A C 1
ATOM 1891 O O . ILE A 1 234 ? -4.806 3.025 -19.063 1.00 85.81 234 ILE A O 1
ATOM 1895 N N . SER A 1 235 ? -2.923 4.233 -18.767 1.00 80.19 235 SER A N 1
ATOM 1896 C CA . SER A 1 235 ? -3.522 5.249 -17.893 1.00 80.19 235 SER A CA 1
ATOM 1897 C C . SER A 1 235 ? -4.662 6.024 -18.569 1.00 80.19 235 SER A C 1
ATOM 1899 O O . SER A 1 235 ? -5.718 6.216 -17.966 1.00 80.19 235 SER A O 1
ATOM 1901 N N . VAL A 1 236 ? -4.515 6.358 -19.857 1.00 83.56 236 VAL A N 1
ATOM 1902 C CA . VAL A 1 236 ? -5.548 7.041 -20.664 1.00 83.56 236 VAL A CA 1
ATOM 1903 C C . VAL A 1 236 ? -6.699 6.091 -21.044 1.00 83.56 236 VAL A C 1
ATOM 1905 O O . VAL A 1 236 ? -7.761 6.508 -21.506 1.00 83.56 236 VAL A O 1
ATOM 1908 N N . GLY A 1 237 ? -6.556 4.790 -20.777 1.00 84.62 237 GLY A N 1
ATOM 1909 C CA . GLY A 1 237 ? -7.583 3.786 -21.042 1.00 84.62 237 GLY A CA 1
ATOM 1910 C C . GLY A 1 237 ? -7.439 3.057 -22.363 1.00 84.62 237 GLY A C 1
ATOM 1911 O O . GLY A 1 237 ? -8.314 2.264 -22.708 1.00 84.62 237 GLY A O 1
ATOM 1912 N N . ASN A 1 238 ? -6.334 3.267 -23.070 1.00 91.50 238 ASN A N 1
ATOM 1913 C CA . ASN A 1 238 ? -6.026 2.573 -24.307 1.00 91.50 238 ASN A CA 1
ATOM 1914 C C . ASN A 1 238 ? -5.130 1.345 -24.076 1.00 91.50 238 ASN A C 1
ATOM 1916 O O . ASN A 1 238 ? -4.249 1.020 -24.868 1.00 91.50 238 ASN A O 1
ATOM 1920 N N . ALA A 1 239 ? -5.370 0.615 -22.984 1.00 89.50 239 ALA A N 1
ATOM 1921 C CA . ALA A 1 239 ? -4.651 -0.623 -22.684 1.00 89.50 239 ALA A CA 1
ATOM 1922 C C . ALA A 1 239 ? -4.794 -1.674 -23.804 1.00 89.50 239 ALA A C 1
ATOM 1924 O O . ALA A 1 239 ? -3.927 -2.527 -23.971 1.00 89.50 239 ALA A O 1
ATOM 1925 N N . ARG A 1 240 ? -5.866 -1.601 -24.607 1.00 90.50 240 ARG A N 1
ATOM 1926 C CA . ARG A 1 240 ? -6.060 -2.466 -25.776 1.00 90.50 240 ARG A CA 1
ATOM 1927 C C . ARG A 1 240 ? -4.970 -2.266 -26.830 1.00 90.50 240 ARG A C 1
ATOM 1929 O O . ARG A 1 240 ? -4.443 -3.266 -27.309 1.00 90.50 240 ARG A O 1
ATOM 1936 N N . HIS A 1 241 ? -4.606 -1.018 -27.129 1.00 92.94 241 HIS A N 1
ATOM 1937 C CA . HIS A 1 241 ? -3.525 -0.700 -28.066 1.00 92.94 241 HIS A CA 1
ATOM 1938 C C . HIS A 1 241 ? -2.203 -1.326 -27.618 1.00 92.94 241 HIS A C 1
ATOM 1940 O O . HIS A 1 241 ? -1.552 -2.027 -28.383 1.00 92.94 241 HIS A O 1
ATOM 1946 N N . VAL A 1 242 ? -1.875 -1.216 -26.326 1.00 93.69 242 VAL A N 1
ATOM 1947 C CA . VAL A 1 242 ? -0.667 -1.833 -25.750 1.00 93.69 242 VAL A CA 1
ATOM 1948 C C . VAL A 1 242 ? -0.660 -3.356 -25.921 1.00 93.69 242 VAL A C 1
ATOM 1950 O O . VAL A 1 242 ? 0.370 -3.922 -26.285 1.00 93.69 242 VAL A O 1
ATOM 1953 N N . VAL A 1 243 ? -1.796 -4.033 -25.704 1.00 92.00 243 VAL A N 1
ATOM 1954 C CA . VAL A 1 243 ? -1.916 -5.489 -25.925 1.00 92.00 243 VAL A CA 1
ATOM 1955 C C . VAL A 1 243 ? -1.686 -5.847 -27.393 1.00 92.00 243 VAL A C 1
ATOM 1957 O O . VAL A 1 243 ? -0.943 -6.786 -27.684 1.00 92.00 243 VAL A O 1
ATOM 1960 N N . GLU A 1 244 ? -2.314 -5.115 -28.314 1.00 94.75 244 GLU A N 1
ATOM 1961 C CA . GLU A 1 244 ? -2.199 -5.349 -29.757 1.00 94.75 244 GLU A CA 1
ATOM 1962 C C . GLU A 1 244 ? -0.754 -5.133 -30.235 1.00 94.75 244 GLU A C 1
ATOM 1964 O O . GLU A 1 244 ? -0.196 -6.001 -30.917 1.00 94.75 244 GLU A O 1
ATOM 1969 N N . THR A 1 245 ? -0.103 -4.063 -29.777 1.00 95.81 245 THR A N 1
ATOM 1970 C CA . THR A 1 245 ? 1.307 -3.772 -30.060 1.00 95.81 245 THR A CA 1
ATOM 1971 C C . THR A 1 245 ? 2.232 -4.836 -29.469 1.00 95.81 245 THR A C 1
ATOM 1973 O O . THR A 1 245 ? 3.082 -5.361 -30.188 1.00 95.81 245 THR A O 1
ATOM 1976 N N . CYS A 1 246 ? 2.032 -5.264 -28.217 1.00 95.44 246 CYS A N 1
ATOM 1977 C CA . CYS A 1 246 ? 2.819 -6.353 -27.624 1.00 95.44 246 CYS A CA 1
ATOM 1978 C C . CYS A 1 246 ? 2.661 -7.667 -28.403 1.00 95.44 246 CYS A C 1
ATOM 1980 O O . CYS A 1 246 ? 3.654 -8.330 -28.691 1.00 95.44 246 CYS A O 1
ATOM 1982 N N . HIS A 1 247 ? 1.438 -8.053 -28.784 1.00 94.50 247 HIS A N 1
ATOM 1983 C CA . HIS A 1 247 ? 1.211 -9.268 -29.575 1.00 94.50 247 HIS A CA 1
ATOM 1984 C C . HIS A 1 247 ? 1.871 -9.196 -30.951 1.00 94.50 247 HIS A C 1
ATOM 1986 O O . HIS A 1 247 ? 2.460 -10.184 -31.396 1.00 94.50 247 HIS A O 1
ATOM 1992 N N . ARG A 1 248 ? 1.821 -8.029 -31.601 1.00 95.69 248 ARG A N 1
ATOM 1993 C CA . ARG A 1 248 ? 2.509 -7.796 -32.869 1.00 95.69 248 ARG A CA 1
ATOM 1994 C C . ARG A 1 248 ? 4.017 -7.974 -32.711 1.00 95.69 248 ARG A C 1
ATOM 1996 O O . ARG A 1 248 ? 4.603 -8.762 -33.449 1.00 95.69 248 ARG A O 1
ATOM 2003 N N . LEU A 1 249 ? 4.623 -7.340 -31.708 1.00 95.00 249 LEU A N 1
ATOM 2004 C CA . LEU A 1 249 ? 6.054 -7.472 -31.417 1.00 95.00 249 LEU A CA 1
ATOM 2005 C C . LEU A 1 249 ? 6.443 -8.925 -31.093 1.00 95.00 249 LEU A C 1
ATOM 2007 O O . LEU A 1 249 ? 7.426 -9.420 -31.630 1.00 95.00 249 LEU A O 1
ATOM 2011 N N . ILE A 1 250 ? 5.644 -9.645 -30.296 1.00 94.38 250 ILE A N 1
ATOM 2012 C CA . ILE A 1 250 ? 5.873 -11.068 -29.977 1.00 94.38 250 ILE A CA 1
ATOM 2013 C C . ILE A 1 250 ? 5.803 -11.950 -31.231 1.00 94.38 250 ILE A C 1
ATOM 2015 O O . ILE A 1 250 ? 6.545 -12.926 -31.328 1.00 94.38 250 ILE A O 1
ATOM 2019 N N . SER A 1 251 ? 4.909 -11.637 -32.176 1.00 94.56 251 SER A N 1
ATOM 2020 C CA . SER A 1 251 ? 4.801 -12.375 -33.440 1.00 94.56 251 SER A CA 1
ATOM 2021 C C . SER A 1 251 ? 5.945 -12.076 -34.413 1.00 94.56 251 SER A C 1
ATOM 2023 O O . SER A 1 251 ? 6.315 -12.951 -35.190 1.00 94.56 251 SER A O 1
ATOM 2025 N N . GLU A 1 252 ? 6.502 -10.859 -34.362 1.00 94.12 252 GLU A N 1
ATOM 2026 C CA . GLU A 1 252 ? 7.653 -10.440 -35.172 1.00 94.12 252 GLU A CA 1
ATOM 2027 C C . GLU A 1 252 ? 8.987 -10.942 -34.583 1.00 94.12 252 GLU A C 1
ATOM 2029 O O . GLU A 1 252 ? 9.957 -11.111 -35.320 1.00 94.12 252 GLU A O 1
ATOM 2034 N N . ALA A 1 253 ? 9.048 -11.177 -33.269 1.00 90.94 253 ALA A N 1
ATOM 2035 C CA . ALA A 1 253 ? 10.258 -11.588 -32.569 1.00 90.94 253 ALA A CA 1
ATOM 2036 C C . ALA A 1 253 ? 10.621 -13.062 -32.817 1.00 90.94 253 ALA A C 1
ATOM 2038 O O . ALA A 1 253 ? 9.781 -13.966 -32.736 1.00 90.94 253 ALA A O 1
ATOM 2039 N N . ASP A 1 254 ? 11.916 -13.311 -33.030 1.00 89.00 254 ASP A N 1
ATOM 2040 C CA . ASP A 1 254 ? 12.483 -14.659 -33.056 1.00 89.00 254 ASP A CA 1
ATOM 2041 C C . ASP A 1 254 ? 12.156 -15.386 -31.729 1.00 89.00 254 ASP A C 1
ATOM 2043 O O . ASP A 1 254 ? 12.234 -14.777 -30.657 1.00 89.00 254 ASP A O 1
ATOM 2047 N N . PRO A 1 255 ? 11.778 -16.679 -31.747 1.00 85.38 255 PRO A N 1
ATOM 2048 C CA . PRO A 1 255 ? 11.601 -17.481 -30.534 1.00 85.38 255 PRO A CA 1
ATOM 2049 C C . PRO A 1 255 ? 12.774 -17.431 -29.545 1.00 85.38 255 PRO A C 1
ATOM 2051 O O . PRO A 1 255 ? 12.562 -17.649 -28.356 1.00 85.38 255 PRO A O 1
ATOM 2054 N N . SER A 1 256 ? 13.986 -17.151 -30.024 1.00 85.06 256 SER A N 1
ATOM 2055 C CA . SER A 1 256 ? 15.203 -17.029 -29.217 1.00 85.06 256 SER A CA 1
ATOM 2056 C C . SER A 1 256 ? 15.464 -15.621 -28.664 1.00 85.06 256 SER A C 1
ATOM 2058 O O . SER A 1 256 ? 16.411 -15.437 -27.898 1.00 85.06 256 SER A O 1
ATOM 2060 N N . ALA A 1 257 ? 14.640 -14.628 -29.014 1.00 83.50 257 ALA A N 1
ATOM 2061 C CA . ALA A 1 257 ? 14.817 -13.257 -28.553 1.00 83.50 257 ALA A CA 1
ATOM 2062 C C . ALA A 1 257 ? 14.634 -13.161 -27.029 1.00 83.50 257 ALA A C 1
ATOM 2064 O O . ALA A 1 257 ? 13.564 -13.456 -26.493 1.00 83.50 257 ALA A O 1
ATOM 2065 N N . PHE A 1 258 ? 15.669 -12.678 -26.339 1.00 80.00 258 PHE A N 1
ATOM 2066 C CA . PHE A 1 258 ? 15.712 -12.547 -24.877 1.00 80.00 258 PHE A CA 1
ATOM 2067 C C . PHE A 1 258 ? 14.553 -11.708 -24.301 1.00 80.00 258 PHE A C 1
ATOM 2069 O O . PHE A 1 258 ? 14.103 -11.941 -23.183 1.00 80.00 258 PHE A O 1
ATOM 2076 N N . ASN A 1 259 ? 14.007 -10.776 -25.087 1.00 83.62 259 ASN A N 1
ATOM 2077 C CA . ASN A 1 259 ? 12.995 -9.816 -24.634 1.00 83.62 259 ASN A CA 1
ATOM 2078 C C . ASN A 1 259 ? 11.541 -10.299 -24.808 1.00 83.62 259 ASN A C 1
ATOM 2080 O O . ASN A 1 259 ? 10.601 -9.570 -24.482 1.00 83.62 259 ASN A O 1
ATOM 2084 N N . ARG A 1 260 ? 11.322 -11.528 -25.298 1.00 85.38 260 ARG A N 1
ATOM 2085 C CA . ARG A 1 260 ? 9.975 -12.072 -25.551 1.00 85.38 260 ARG A CA 1
ATOM 2086 C C . ARG A 1 260 ? 9.149 -12.228 -24.271 1.00 85.38 260 ARG A C 1
ATOM 2088 O O . ARG A 1 260 ? 7.963 -11.899 -24.269 1.00 85.38 260 ARG A O 1
ATOM 2095 N N . ASP A 1 261 ? 9.775 -12.678 -23.186 1.00 86.38 261 ASP A N 1
ATOM 2096 C CA . ASP A 1 261 ? 9.105 -12.857 -21.892 1.00 86.38 261 ASP A CA 1
ATOM 2097 C C . ASP A 1 261 ? 8.679 -11.513 -21.284 1.00 86.38 261 ASP A C 1
ATOM 2099 O O . ASP A 1 261 ? 7.596 -11.401 -20.707 1.00 86.38 261 ASP A O 1
ATOM 2103 N N . ALA A 1 262 ? 9.485 -10.467 -21.478 1.00 86.25 262 ALA A N 1
ATOM 2104 C CA . ALA A 1 262 ? 9.167 -9.122 -21.011 1.00 86.25 262 ALA A CA 1
ATOM 2105 C C . ALA A 1 262 ? 7.972 -8.523 -21.776 1.00 86.25 262 ALA A C 1
ATOM 2107 O O . ALA A 1 262 ? 7.046 -7.995 -21.160 1.00 86.25 262 ALA A O 1
ATOM 2108 N N . LEU A 1 263 ? 7.925 -8.679 -23.106 1.00 89.38 263 LEU A N 1
ATOM 2109 C CA . LEU A 1 263 ? 6.764 -8.276 -23.914 1.00 89.38 263 LEU A CA 1
ATOM 2110 C C . LEU A 1 263 ? 5.490 -9.045 -23.522 1.00 89.38 263 LEU A C 1
ATOM 2112 O O . LEU A 1 263 ? 4.400 -8.470 -23.479 1.00 89.38 263 LEU A O 1
ATOM 2116 N N . ALA A 1 264 ? 5.613 -10.337 -23.199 1.00 88.69 264 ALA A N 1
ATOM 2117 C CA . ALA A 1 264 ? 4.491 -11.131 -22.704 1.00 88.69 264 ALA A CA 1
ATOM 2118 C C . ALA A 1 264 ? 3.987 -10.621 -21.343 1.00 88.69 264 ALA A C 1
ATOM 2120 O O . ALA A 1 264 ? 2.775 -10.517 -21.142 1.00 88.69 264 ALA A O 1
ATOM 2121 N N . ALA A 1 265 ? 4.894 -10.243 -20.435 1.00 84.50 265 ALA A N 1
ATOM 2122 C CA . ALA A 1 265 ? 4.537 -9.639 -19.154 1.00 84.50 265 ALA A CA 1
ATOM 2123 C C . ALA A 1 265 ? 3.763 -8.319 -19.338 1.00 84.50 265 ALA A C 1
ATOM 2125 O O . ALA A 1 265 ? 2.705 -8.150 -18.728 1.00 84.50 265 ALA A O 1
ATOM 2126 N N . PHE A 1 266 ? 4.209 -7.436 -20.239 1.00 81.56 266 PHE A N 1
ATOM 2127 C CA . PHE A 1 266 ? 3.488 -6.197 -20.562 1.00 81.56 266 PHE A CA 1
ATOM 2128 C C . PHE A 1 266 ? 2.087 -6.453 -21.131 1.00 81.56 266 PHE A C 1
ATOM 2130 O O . PHE A 1 266 ? 1.125 -5.815 -20.697 1.00 81.56 266 PHE A O 1
ATOM 2137 N N . SER A 1 267 ? 1.937 -7.432 -22.032 1.00 89.25 267 SER A N 1
ATOM 2138 C CA . SER A 1 267 ? 0.616 -7.827 -22.542 1.00 89.25 267 SER A CA 1
ATOM 2139 C C . SER A 1 267 ? -0.316 -8.283 -21.410 1.00 89.25 267 SER A C 1
ATOM 2141 O O . SER A 1 267 ? -1.476 -7.871 -21.354 1.00 89.25 267 SER A O 1
ATOM 2143 N N . ILE A 1 268 ? 0.184 -9.075 -20.454 1.00 86.62 268 ILE A N 1
ATOM 2144 C CA . ILE A 1 268 ? -0.606 -9.534 -19.300 1.00 86.62 268 ILE A CA 1
ATOM 2145 C C . ILE A 1 268 ? -1.041 -8.354 -18.421 1.00 86.62 268 ILE A C 1
ATOM 2147 O O . ILE A 1 268 ? -2.211 -8.294 -18.035 1.00 86.62 268 ILE A O 1
ATOM 2151 N N . ILE A 1 269 ? -0.141 -7.410 -18.125 1.00 80.31 269 ILE A N 1
ATOM 2152 C CA . ILE A 1 269 ? -0.452 -6.211 -17.328 1.00 80.31 269 ILE A CA 1
ATOM 2153 C C . ILE A 1 269 ? -1.552 -5.388 -18.011 1.00 80.31 269 ILE A C 1
ATOM 2155 O O . ILE A 1 269 ? -2.567 -5.062 -17.391 1.00 80.31 269 ILE A O 1
ATOM 2159 N N . ALA A 1 270 ? -1.412 -5.125 -19.311 1.00 83.12 270 ALA A N 1
ATOM 2160 C CA . ALA A 1 270 ? -2.405 -4.376 -20.071 1.00 83.12 270 ALA A CA 1
ATOM 2161 C C . ALA A 1 270 ? -3.766 -5.107 -20.128 1.00 83.12 270 ALA A C 1
ATOM 2163 O O . ALA A 1 270 ? -4.817 -4.491 -19.938 1.00 83.12 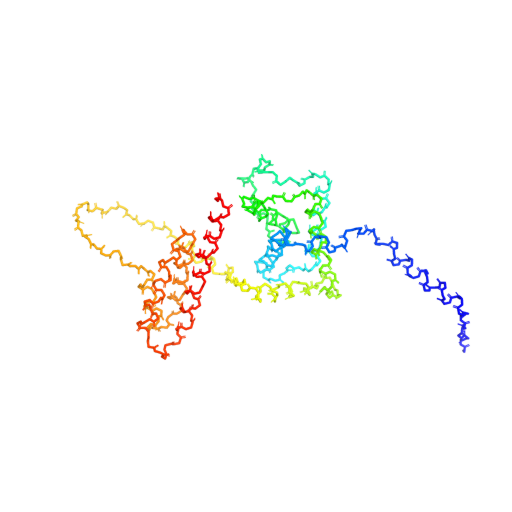270 ALA A O 1
ATOM 2164 N N . GLN A 1 271 ? -3.782 -6.438 -20.275 1.00 83.38 271 GLN A N 1
ATOM 2165 C CA . GLN A 1 271 ? -5.013 -7.240 -20.193 1.00 83.38 271 GLN A CA 1
ATOM 2166 C C . GLN A 1 271 ? -5.681 -7.173 -18.812 1.00 83.38 271 GLN A C 1
ATOM 2168 O O . GLN A 1 271 ? -6.913 -7.145 -18.722 1.00 83.38 271 GLN A O 1
ATOM 2173 N N . GLN A 1 272 ? -4.903 -7.157 -17.727 1.00 80.88 272 GLN A N 1
ATOM 2174 C CA . GLN A 1 272 ? -5.437 -6.988 -16.374 1.00 80.88 272 GLN A CA 1
ATOM 2175 C C . GLN A 1 272 ? -6.072 -5.605 -16.198 1.00 80.88 272 GLN A C 1
ATOM 2177 O O . GLN A 1 272 ? -7.178 -5.519 -15.661 1.00 80.88 272 GLN A O 1
ATOM 2182 N N . ALA A 1 273 ? -5.445 -4.549 -16.725 1.00 77.06 273 ALA A N 1
ATOM 2183 C CA . ALA A 1 273 ? -6.005 -3.199 -16.706 1.00 77.06 273 ALA A CA 1
ATOM 2184 C C . ALA A 1 273 ? -7.361 -3.121 -17.435 1.00 77.06 273 ALA A C 1
ATOM 2186 O O . ALA A 1 273 ? -8.315 -2.546 -16.905 1.00 77.06 273 ALA A O 1
ATOM 2187 N N . ILE A 1 274 ? -7.495 -3.779 -18.596 1.00 80.38 274 ILE A N 1
ATOM 2188 C CA . ILE A 1 274 ? -8.777 -3.886 -19.320 1.00 80.38 274 ILE A CA 1
ATOM 2189 C C . ILE A 1 274 ? -9.840 -4.565 -18.446 1.00 80.38 274 ILE A C 1
ATOM 2191 O O . ILE A 1 274 ? -10.956 -4.058 -18.323 1.00 80.38 274 ILE A O 1
ATOM 2195 N N . LYS A 1 275 ? -9.507 -5.696 -17.808 1.00 76.94 275 LYS A N 1
ATOM 2196 C CA . LYS A 1 275 ? -10.448 -6.432 -16.945 1.00 76.94 275 LYS A CA 1
ATOM 2197 C C . LYS A 1 275 ? -10.910 -5.595 -15.755 1.00 76.94 275 LYS A C 1
ATOM 2199 O O . LYS A 1 275 ? -12.105 -5.569 -15.479 1.00 76.94 275 LYS A O 1
ATOM 2204 N N . ILE A 1 276 ? -9.991 -4.903 -15.079 1.00 74.19 276 ILE A N 1
ATOM 2205 C CA . ILE A 1 276 ? -10.321 -4.019 -13.952 1.00 74.19 276 ILE A CA 1
ATOM 2206 C C . ILE A 1 276 ? -11.288 -2.929 -14.416 1.00 74.19 276 ILE A C 1
ATOM 2208 O O . ILE A 1 276 ? -12.322 -2.723 -13.788 1.00 74.19 276 ILE A O 1
ATOM 2212 N N . ARG A 1 277 ? -11.016 -2.293 -15.561 1.00 74.12 277 ARG A N 1
ATOM 2213 C CA . ARG A 1 277 ? -11.885 -1.245 -16.107 1.00 74.12 277 ARG A CA 1
ATOM 2214 C C . ARG A 1 277 ? -13.284 -1.761 -16.460 1.00 74.12 277 ARG A C 1
ATOM 2216 O O . ARG A 1 277 ? -14.262 -1.080 -16.170 1.00 74.12 277 ARG A O 1
ATOM 2223 N N . ILE A 1 278 ? -13.400 -2.965 -17.028 1.00 73.62 278 ILE A N 1
ATOM 2224 C CA . ILE A 1 278 ? -14.700 -3.602 -17.305 1.00 73.62 278 ILE A CA 1
ATOM 2225 C C . ILE A 1 278 ? -15.457 -3.887 -16.003 1.00 73.62 278 ILE A C 1
ATOM 2227 O O . ILE A 1 278 ? -16.649 -3.606 -15.919 1.00 73.62 278 ILE A O 1
ATOM 2231 N N . LEU A 1 279 ? -14.780 -4.416 -14.980 1.00 65.88 279 LEU A N 1
ATOM 2232 C CA . LEU A 1 279 ? -15.401 -4.688 -13.680 1.00 65.88 279 LEU A CA 1
ATOM 2233 C C . LEU A 1 279 ? -15.902 -3.405 -13.007 1.00 65.88 279 LEU A C 1
ATOM 2235 O O . LEU A 1 279 ? -16.993 -3.409 -12.440 1.00 65.88 279 LEU A O 1
ATOM 2239 N N . LEU A 1 280 ? -15.145 -2.310 -13.114 1.00 67.12 280 LEU A N 1
ATOM 2240 C CA . LEU A 1 280 ? -15.581 -0.996 -12.644 1.00 67.12 280 LEU A CA 1
ATOM 2241 C C . LEU A 1 280 ? -16.800 -0.502 -13.433 1.00 67.12 280 LEU A C 1
ATOM 2243 O O . LEU A 1 280 ? -17.786 -0.103 -12.826 1.00 67.12 280 LEU A O 1
ATOM 2247 N N . ALA A 1 281 ? -16.792 -0.609 -14.765 1.00 68.62 281 ALA A N 1
ATOM 2248 C CA . ALA A 1 281 ? -17.922 -0.196 -15.600 1.00 68.62 281 ALA A CA 1
ATOM 2249 C C . ALA A 1 281 ? -19.211 -0.983 -15.296 1.00 68.62 281 ALA A C 1
ATOM 2251 O O . ALA A 1 281 ? -20.282 -0.389 -15.224 1.00 68.62 281 ALA A O 1
ATOM 2252 N N . ILE A 1 282 ? -19.113 -2.298 -15.064 1.00 67.06 282 ILE A N 1
ATOM 2253 C CA . ILE A 1 282 ? -20.262 -3.144 -14.692 1.00 67.06 282 ILE A CA 1
ATOM 2254 C C . ILE A 1 282 ? -20.810 -2.762 -13.313 1.00 67.06 282 ILE A C 1
ATOM 2256 O O . ILE A 1 282 ? -22.013 -2.830 -13.103 1.00 67.06 282 ILE A O 1
ATOM 2260 N N . ARG A 1 283 ? -19.956 -2.345 -12.372 1.00 58.69 283 ARG A N 1
ATOM 2261 C CA . ARG A 1 283 ? -20.381 -1.952 -11.020 1.00 58.69 283 ARG A CA 1
ATOM 2262 C C . ARG A 1 283 ? -21.196 -0.650 -10.991 1.00 58.69 283 ARG A C 1
ATOM 2264 O O . ARG A 1 283 ? -21.893 -0.408 -10.010 1.00 58.69 283 ARG A O 1
ATOM 2271 N N . HIS A 1 284 ? -21.104 0.174 -12.035 1.00 56.97 284 HIS A N 1
ATOM 2272 C CA . HIS A 1 284 ? -21.856 1.427 -12.168 1.00 56.97 284 HIS A CA 1
ATOM 2273 C C . HIS A 1 284 ? -23.173 1.291 -12.956 1.00 56.97 284 HIS A C 1
ATOM 2275 O O . HIS A 1 284 ? -23.883 2.288 -13.092 1.00 56.97 284 HIS A O 1
ATOM 2281 N N . LEU A 1 285 ? -23.493 0.093 -13.461 1.00 52.91 285 LEU A N 1
ATOM 2282 C CA . LEU A 1 285 ? -24.759 -0.241 -14.128 1.00 52.91 285 LEU A CA 1
ATOM 2283 C C . LEU A 1 285 ? -25.719 -0.943 -13.161 1.00 52.91 285 LEU A C 1
ATOM 2285 O O . LEU A 1 285 ? -26.931 -0.647 -13.246 1.00 52.91 285 LEU A O 1
#

Foldseek 3Di:
DDPPPPDDPVSVVVVVVVVVVVVVVPDPPPVLLDCPCVDPLNVVLLVLLLVLVLVLCLVVVNQQALLLLLVLLVVLLVCLVVVVDDLDPPDDPPVPDDQDPSPHSPSSNVSSSVSLNVVVVQHPRD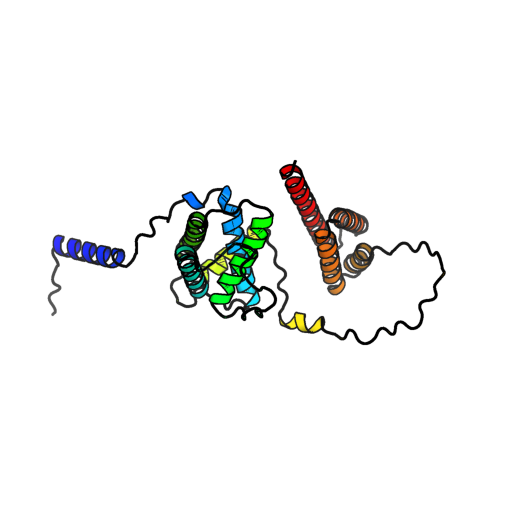DSVSSSSSSVNLVVQSVVQFDPDPRTCRSSVVSVVVCVVVVPDDDSPPPVNVVPVPPDPPDPDPPDDPPDDPPPPPPPPVLLVLLLCCQPVVDPVSVVVNVVVCVVCLVVPNLVVLLVSLVVSLVVHDPPGPCNVVSVVSNVVSVVSNVVVVVSVVVVD

Sequence (285 aa):
MGRKSRLSKDQLRKVKQRRELARRGKRESLAYRGNKYRRDEYVPWIFAAETQVNELSRLTGRRLTDANVASSLEAMILGLRRGTISLSEGDSSEDAREPSLPHSSDGLSDAILRRWRRLAENEPRPSRDDLVGILRTILGSMEVWRTAGGESRGYLNYLEGFLRKLGVEYIAIDPDMIEICDLEEDEIDDEDNPQDEDTGTAEVDDLLHVGRVWYREGESWAAERFRFLADGWISVGNARHVVETCHRLISEADPSAFNRDALAAFSIIAQQAIKIRILLAIRHL

Secondary structure (DSSP, 8-state):
--------HHHHHHHHHHHHHHHHTTS---TT-SGGGSSGGGHHHHHHHHHHHHHHHHHTTT---HHHHHHHHHHHHHHHHHT-S--STTS--TTS-----TTSHHHHHHHHHHHHHHHHTTSPPPPHHHHHHHHHHHHHHHHHHPPSSTT--HHHHHHHHHHHHTT-------GGGGGGTTS----------------------HHHHHHHHHHHH--HHHHHHHHHHHHHHHHHT-HHHHHHHHHHHHHHS-TT-TTHHHHHHHHHHHHHHHHHHHHHHHHT-